Protein AF-A0A7S2TGI2-F1 (afdb_monomer)

Structure (mmCIF, N/CA/C/O backbone):
data_AF-A0A7S2TGI2-F1
#
_entry.id   AF-A0A7S2TGI2-F1
#
loop_
_atom_site.group_PDB
_atom_site.id
_atom_site.type_symbol
_atom_site.label_atom_id
_atom_site.label_alt_id
_atom_site.label_comp_id
_atom_site.label_asym_id
_atom_site.label_entity_id
_atom_site.label_seq_id
_atom_site.pdbx_PDB_ins_code
_atom_site.Cartn_x
_atom_site.Cartn_y
_atom_site.Cartn_z
_atom_site.occupancy
_atom_site.B_iso_or_equiv
_atom_site.auth_seq_id
_atom_site.auth_comp_id
_atom_site.auth_asym_id
_atom_site.auth_atom_id
_atom_site.pdbx_PDB_model_num
ATOM 1 N N . ALA A 1 1 ? -17.824 -23.998 58.712 1.00 47.78 1 ALA A N 1
ATOM 2 C CA . ALA A 1 1 ? -16.743 -23.719 59.682 1.00 47.78 1 ALA A CA 1
ATOM 3 C C . ALA A 1 1 ? -15.454 -23.404 58.920 1.00 47.78 1 ALA A C 1
ATOM 5 O O . ALA A 1 1 ? -15.135 -24.176 58.028 1.00 47.78 1 ALA A O 1
ATOM 6 N N . LYS A 1 2 ? -14.764 -22.302 59.291 1.00 57.22 2 LYS A N 1
ATOM 7 C CA . LYS A 1 2 ? -13.520 -21.700 58.723 1.00 57.22 2 LYS A CA 1
ATOM 8 C C . LYS A 1 2 ? -13.705 -21.079 57.322 1.00 57.22 2 LYS A C 1
ATOM 10 O O . LYS A 1 2 ? -13.863 -21.821 56.372 1.00 57.22 2 LYS A O 1
ATOM 15 N N . ARG A 1 3 ? -13.782 -19.760 57.068 1.00 53.25 3 ARG A N 1
ATOM 16 C CA . ARG A 1 3 ? -13.315 -18.494 57.698 1.00 53.25 3 ARG A CA 1
ATOM 17 C C . ARG A 1 3 ? -11.785 -18.366 57.817 1.00 53.25 3 ARG A C 1
ATOM 19 O O . ARG A 1 3 ? -11.214 -19.005 58.697 1.00 53.25 3 ARG A O 1
ATOM 26 N N . ARG A 1 4 ? -11.184 -17.542 56.938 1.00 63.28 4 ARG A N 1
ATOM 27 C CA . ARG A 1 4 ? -9.956 -16.703 57.066 1.00 63.28 4 ARG A CA 1
ATOM 28 C C . ARG A 1 4 ? -9.663 -16.079 55.681 1.00 63.28 4 ARG A C 1
ATOM 30 O O . ARG A 1 4 ? -9.476 -16.837 54.742 1.00 63.28 4 ARG A O 1
ATOM 37 N N . GLU A 1 5 ? -9.917 -14.794 55.413 1.00 64.62 5 GLU A N 1
ATOM 38 C CA . GLU A 1 5 ? -9.250 -13.541 55.859 1.00 64.62 5 GLU A CA 1
ATOM 39 C C . GLU A 1 5 ? -7.893 -13.248 55.191 1.00 64.62 5 GLU A C 1
ATOM 41 O O . GLU A 1 5 ? -6.956 -14.025 55.378 1.00 64.62 5 GLU A O 1
ATOM 46 N N . ARG A 1 6 ? -7.829 -12.086 54.497 1.00 60.81 6 ARG A N 1
ATOM 47 C CA . ARG A 1 6 ? -6.731 -11.089 54.303 1.00 60.81 6 ARG A CA 1
ATOM 48 C C . ARG A 1 6 ? -6.892 -10.433 52.916 1.00 60.81 6 ARG A C 1
ATOM 50 O O . ARG A 1 6 ? -6.765 -11.135 51.924 1.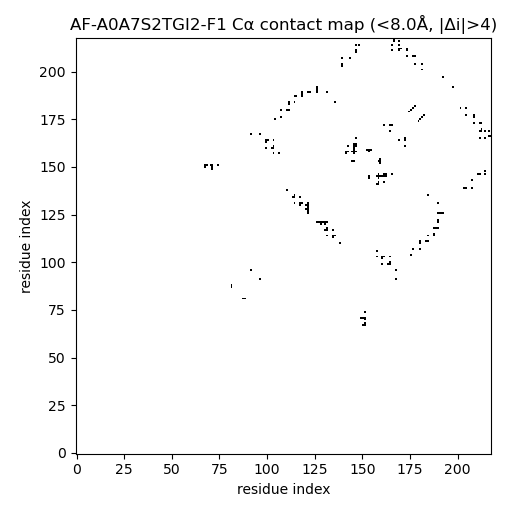00 60.81 6 ARG A O 1
ATOM 57 N N . GLU A 1 7 ? -7.405 -9.212 52.731 1.00 57.12 7 GLU A N 1
ATOM 58 C CA . GLU A 1 7 ? -7.028 -7.846 53.181 1.00 57.12 7 GLU A CA 1
ATOM 59 C C . GLU A 1 7 ? -5.658 -7.308 52.715 1.00 57.12 7 GLU A C 1
ATOM 61 O O . GLU A 1 7 ? -4.632 -7.918 53.007 1.00 57.12 7 GLU A O 1
ATOM 66 N N . LYS A 1 8 ? -5.728 -6.075 52.159 1.00 57.50 8 LYS A N 1
ATOM 67 C CA . LYS A 1 8 ? -4.703 -5.021 51.935 1.00 57.50 8 LYS A CA 1
ATOM 68 C C . LYS A 1 8 ? -3.761 -5.219 50.732 1.00 57.50 8 LYS A C 1
ATOM 70 O O . LYS A 1 8 ? -3.267 -6.309 50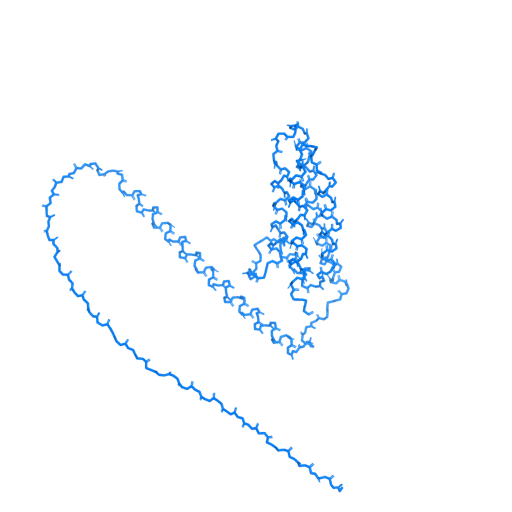.510 1.00 57.50 8 LYS A O 1
ATOM 75 N N . GLU A 1 9 ? -3.507 -4.218 49.880 1.00 57.62 9 GLU A N 1
ATOM 76 C CA . GLU A 1 9 ? -3.132 -2.833 50.214 1.00 57.62 9 GLU A CA 1
ATOM 77 C C . GLU A 1 9 ? -3.344 -1.860 49.024 1.00 57.62 9 GLU A C 1
ATOM 79 O O . GLU A 1 9 ? -2.965 -2.153 47.889 1.00 57.62 9 GLU A O 1
ATOM 84 N N . GLU A 1 10 ? -3.936 -0.696 49.306 1.00 52.03 10 GLU A N 1
ATOM 85 C CA . GLU A 1 10 ? -4.012 0.491 48.442 1.00 52.03 10 GLU A CA 1
ATOM 86 C C . GLU A 1 10 ? -2.672 1.249 48.446 1.00 52.03 10 GLU A C 1
ATOM 88 O O . GLU A 1 10 ? -2.026 1.360 49.489 1.00 52.03 10 GLU A O 1
ATOM 93 N N . LYS A 1 11 ? -2.282 1.852 47.315 1.00 56.91 11 LYS A N 1
ATOM 94 C CA . LYS A 1 11 ? -1.300 2.949 47.296 1.00 56.91 11 LYS A CA 1
ATOM 95 C C . LYS A 1 11 ? -1.694 4.026 46.290 1.00 56.91 11 LYS A C 1
ATOM 97 O O . LYS A 1 11 ? -1.480 3.899 45.087 1.00 56.91 11 LYS A O 1
ATOM 102 N N . GLU A 1 12 ? -2.256 5.096 46.840 1.00 49.84 12 GLU A N 1
ATOM 103 C CA . GLU A 1 12 ? -2.399 6.410 46.226 1.00 49.84 12 GLU A CA 1
ATOM 104 C C . GLU A 1 12 ? -1.019 7.041 45.978 1.00 49.84 12 GLU A C 1
ATOM 106 O O . GLU A 1 12 ? -0.137 7.016 46.838 1.00 49.84 12 GLU A O 1
ATOM 111 N N . GLY A 1 13 ? -0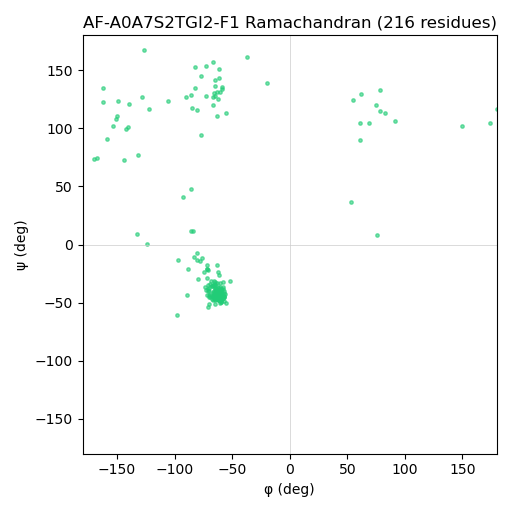.842 7.635 44.799 1.00 51.12 13 GLY A N 1
ATOM 112 C CA . GLY A 1 13 ? 0.361 8.363 44.399 1.00 51.12 13 GLY A CA 1
ATOM 113 C C . GLY A 1 13 ? -0.003 9.716 43.802 1.00 51.12 13 GLY A C 1
ATOM 114 O O . GLY A 1 13 ? 0.001 9.889 42.588 1.00 51.12 13 GLY A O 1
ATOM 115 N N . SER A 1 14 ? -0.337 10.665 44.676 1.00 45.28 14 SER A N 1
ATOM 116 C CA . SER A 1 14 ? -0.481 12.091 44.374 1.00 45.28 14 SER A CA 1
ATOM 117 C C . SER A 1 14 ? 0.901 12.715 44.146 1.00 45.28 14 SER A C 1
ATOM 119 O O . SER A 1 14 ? 1.796 12.577 44.980 1.00 45.28 14 SER A O 1
ATOM 121 N N . SER A 1 15 ? 1.108 13.410 43.027 1.00 54.03 15 SER A N 1
ATOM 122 C CA . SER A 1 15 ? 2.277 14.278 42.837 1.00 54.03 15 SER A CA 1
ATOM 123 C C . SER A 1 15 ? 1.898 15.542 42.075 1.00 54.03 15 SER A C 1
ATOM 125 O O . SER A 1 15 ? 1.750 15.588 40.858 1.00 54.03 15 SER A O 1
ATOM 127 N N . LYS A 1 16 ? 1.730 16.565 42.906 1.00 51.16 16 LYS A N 1
ATOM 128 C CA . LYS A 1 16 ? 1.573 17.996 42.679 1.00 51.16 16 LYS A CA 1
ATOM 129 C C . LYS A 1 16 ? 2.860 18.562 42.058 1.00 51.16 16 LYS A C 1
ATOM 131 O O . LYS A 1 16 ? 3.931 18.381 42.632 1.00 51.16 16 LYS A O 1
ATOM 136 N N . LYS A 1 17 ? 2.767 19.284 40.937 1.00 55.31 17 LYS A N 1
ATOM 137 C CA . LYS A 1 17 ? 3.822 20.202 40.476 1.00 55.31 17 LYS A CA 1
ATOM 138 C C . LYS A 1 17 ? 3.213 21.569 40.183 1.00 55.31 17 LYS A C 1
ATOM 140 O O . LYS A 1 17 ? 2.202 21.670 39.494 1.00 55.31 17 LYS A O 1
ATOM 145 N N . LYS A 1 18 ? 3.824 22.569 40.802 1.00 49.69 18 LYS A N 1
ATOM 146 C CA . LYS A 1 18 ? 3.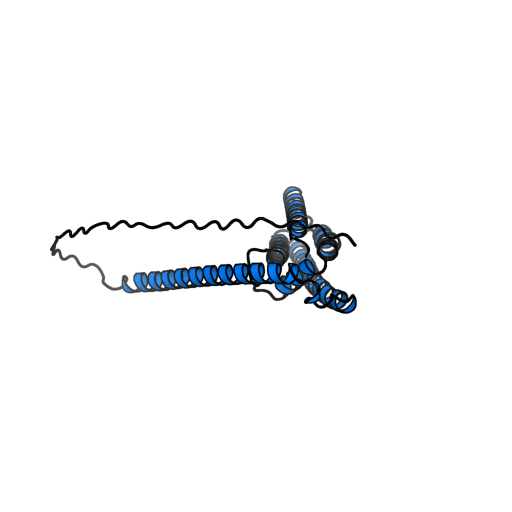499 23.992 40.846 1.00 49.69 18 LYS A CA 1
ATOM 147 C C . LYS A 1 18 ? 4.763 24.755 40.408 1.00 49.69 18 LYS A C 1
ATOM 149 O O . LYS A 1 18 ? 5.836 24.151 40.408 1.00 49.69 18 LYS A O 1
ATOM 154 N N . ASP A 1 19 ? 4.576 26.043 40.137 1.00 45.69 19 ASP A N 1
ATOM 155 C CA . ASP A 1 19 ? 5.564 27.128 39.972 1.00 45.69 19 ASP A CA 1
ATOM 156 C C . ASP A 1 19 ? 6.033 27.338 38.517 1.00 45.69 19 ASP A C 1
ATOM 158 O O . ASP A 1 19 ? 6.528 26.419 37.867 1.00 45.69 19 ASP A O 1
ATOM 162 N N . GLU A 1 20 ? 5.586 28.411 37.846 1.00 49.78 20 GLU A N 1
ATOM 163 C CA . GLU A 1 20 ? 5.935 29.850 37.991 1.00 49.78 20 GLU A CA 1
ATOM 164 C C . GLU A 1 20 ? 7.281 30.178 37.332 1.00 49.78 20 GLU A C 1
ATOM 166 O O . GLU A 1 20 ? 8.315 29.734 37.811 1.00 49.78 20 GLU A O 1
ATOM 171 N N . GLU A 1 21 ? 7.264 31.001 36.273 1.00 51.06 21 GLU A N 1
ATOM 172 C CA . GLU A 1 21 ? 8.242 32.091 36.131 1.00 51.06 21 GLU A CA 1
ATOM 173 C C . GLU A 1 21 ? 7.787 33.150 35.108 1.00 51.06 21 GLU A C 1
ATOM 175 O O . GLU A 1 21 ? 7.502 32.862 33.943 1.00 51.06 21 GLU A O 1
ATOM 180 N N . GLU A 1 22 ? 7.703 34.387 35.603 1.00 49.28 22 GLU A N 1
ATOM 181 C CA . GLU A 1 22 ? 7.589 35.652 34.876 1.00 49.28 22 GLU A CA 1
ATOM 182 C C . GLU A 1 22 ? 8.866 35.968 34.079 1.00 49.28 22 GLU A C 1
ATOM 184 O O . GLU A 1 22 ? 9.965 35.568 34.459 1.00 49.28 22 GLU A O 1
ATOM 189 N N . GLY A 1 23 ? 8.764 36.791 33.026 1.00 40.44 23 GLY A N 1
ATOM 190 C CA . GLY A 1 23 ? 9.957 37.217 32.291 1.00 40.44 23 GLY A CA 1
ATOM 191 C C . GLY A 1 23 ? 9.782 38.333 31.262 1.00 40.44 23 GLY A C 1
ATOM 192 O O . GLY A 1 23 ? 9.898 38.077 30.073 1.00 40.44 23 GLY A O 1
ATOM 193 N N . LYS A 1 24 ? 9.601 39.562 31.764 1.00 46.53 24 LYS A N 1
ATOM 194 C CA . LYS A 1 24 ? 10.170 40.852 31.302 1.00 46.53 24 LYS A CA 1
ATOM 195 C C . LYS A 1 24 ? 10.011 41.370 29.859 1.00 46.53 24 LYS A C 1
ATOM 197 O O . LYS A 1 24 ? 10.550 40.838 28.894 1.00 46.53 24 LYS A O 1
ATOM 202 N N . ASP A 1 25 ? 9.467 42.589 29.840 1.00 47.78 25 ASP A N 1
ATOM 203 C CA . ASP A 1 25 ? 9.755 43.743 28.979 1.00 47.78 25 ASP A CA 1
ATOM 204 C C . ASP A 1 25 ? 11.111 43.767 28.261 1.00 47.78 25 ASP A C 1
ATOM 206 O O . ASP A 1 25 ? 12.169 43.597 28.878 1.00 47.78 25 ASP A O 1
ATOM 210 N N . LYS A 1 26 ? 11.073 44.197 26.991 1.00 60.25 26 LYS A N 1
ATOM 211 C CA . LYS A 1 26 ? 12.076 45.110 26.429 1.00 60.25 26 LYS A CA 1
ATOM 212 C C . LYS A 1 26 ? 11.507 45.940 25.279 1.00 60.25 26 LYS A C 1
ATOM 214 O O . LYS A 1 26 ? 11.370 45.497 24.144 1.00 60.25 26 LYS A O 1
ATOM 219 N N . GLU A 1 27 ? 11.213 47.175 25.644 1.00 49.78 27 GLU A N 1
ATOM 220 C CA . GLU A 1 27 ? 11.048 48.353 24.809 1.00 49.78 27 GLU A CA 1
ATOM 221 C C . GLU A 1 27 ? 12.395 48.711 24.145 1.00 49.78 27 GLU A C 1
ATOM 223 O O . GLU A 1 27 ? 13.421 48.803 24.824 1.00 49.78 27 GLU A O 1
ATOM 228 N N . SER A 1 28 ? 12.419 48.928 22.826 1.00 53.41 28 SER A N 1
ATOM 229 C CA . SER A 1 28 ? 13.501 49.685 22.186 1.00 53.41 28 SER A CA 1
ATOM 230 C C . SER A 1 28 ? 13.033 50.415 20.927 1.00 53.41 28 SER A C 1
ATOM 232 O O . SER A 1 28 ? 12.768 49.829 19.880 1.00 53.41 28 SER A O 1
ATOM 234 N N . LYS A 1 29 ? 12.970 51.723 21.143 1.00 50.25 29 LYS A N 1
ATOM 235 C CA . LYS A 1 29 ? 12.959 52.910 20.292 1.00 50.25 29 LYS A CA 1
ATOM 236 C C . LYS A 1 29 ? 13.829 52.910 19.017 1.00 50.25 29 LYS A C 1
ATOM 238 O O . LYS A 1 29 ? 14.874 52.271 18.957 1.00 50.25 29 LYS A O 1
ATOM 243 N N . ASP A 1 30 ? 13.430 53.844 18.148 1.00 46.34 30 ASP A N 1
ATOM 244 C CA . ASP A 1 30 ? 14.191 54.620 17.153 1.00 46.34 30 ASP A CA 1
ATOM 245 C C . ASP A 1 30 ? 14.480 53.978 15.779 1.00 46.34 30 ASP A C 1
ATOM 247 O O . ASP A 1 30 ? 15.340 53.112 15.636 1.00 46.34 30 ASP A O 1
ATOM 251 N N . LYS A 1 3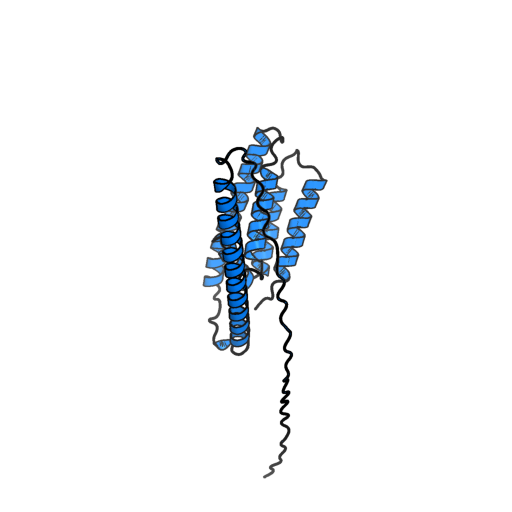1 ? 13.882 54.542 14.715 1.00 52.25 31 LYS A N 1
ATOM 252 C CA . LYS A 1 31 ? 14.528 55.610 13.920 1.00 52.25 31 LYS A CA 1
ATOM 253 C C . LYS A 1 31 ? 13.645 56.083 12.760 1.00 52.25 31 LYS A C 1
ATOM 255 O O . LYS A 1 31 ? 13.391 55.341 11.816 1.00 52.25 31 LYS A O 1
ATOM 260 N N . ASP A 1 32 ? 13.271 57.359 12.840 1.00 48.72 32 ASP A N 1
ATOM 261 C CA . ASP A 1 32 ? 12.962 58.208 11.693 1.00 48.72 32 ASP A CA 1
ATOM 262 C C . ASP A 1 32 ? 14.183 58.291 10.768 1.00 48.72 32 ASP A C 1
ATOM 264 O O . ASP A 1 32 ? 15.314 58.501 11.214 1.00 48.72 32 ASP A O 1
ATOM 268 N N . GLY A 1 33 ? 13.934 58.121 9.474 1.00 53.31 33 GLY A N 1
ATOM 269 C CA . GLY A 1 33 ? 14.940 58.138 8.421 1.00 53.31 33 GLY A CA 1
ATOM 270 C C . GLY A 1 33 ? 14.269 58.220 7.059 1.00 53.31 33 GLY A C 1
ATOM 271 O O . GLY A 1 33 ? 14.175 57.225 6.347 1.00 53.31 33 GLY A O 1
ATOM 272 N N . ASP A 1 34 ? 13.765 59.416 6.762 1.00 54.59 34 ASP A N 1
ATOM 273 C CA . ASP A 1 34 ? 13.385 59.907 5.439 1.00 54.59 34 ASP A CA 1
ATOM 274 C C . ASP A 1 34 ? 14.587 59.791 4.490 1.00 54.59 34 ASP A C 1
ATOM 276 O O . ASP A 1 34 ? 15.584 60.485 4.679 1.00 54.59 34 ASP A O 1
ATOM 280 N N . ASP A 1 35 ? 14.509 58.918 3.482 1.00 54.06 35 ASP A N 1
ATOM 281 C CA . ASP A 1 35 ? 15.198 59.196 2.226 1.00 54.06 35 ASP A CA 1
ATOM 282 C C . ASP A 1 35 ? 14.463 58.602 1.021 1.00 54.06 35 ASP A C 1
ATOM 284 O O . ASP A 1 35 ? 14.162 57.407 0.917 1.00 54.06 35 ASP A O 1
ATOM 288 N N . LYS A 1 36 ? 14.150 59.511 0.105 1.00 57.34 36 LYS A N 1
ATOM 289 C CA . LYS A 1 36 ? 13.414 59.299 -1.130 1.00 57.34 36 LYS A CA 1
ATOM 290 C C . LYS A 1 36 ? 14.370 58.732 -2.163 1.00 57.34 36 LYS A C 1
ATOM 292 O O . LYS A 1 36 ? 15.229 59.447 -2.661 1.00 57.34 3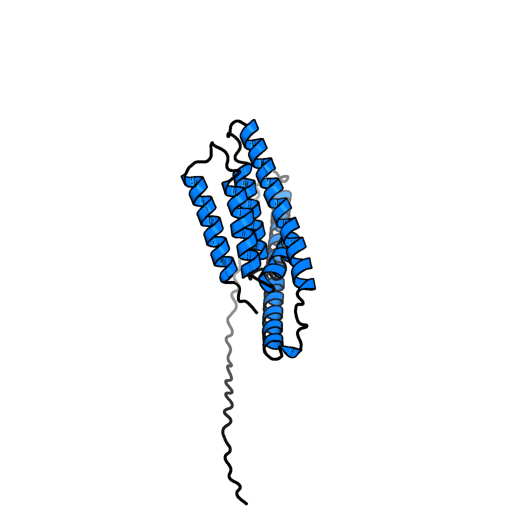6 LYS A O 1
ATOM 297 N N . ASN A 1 37 ? 14.131 57.504 -2.611 1.00 51.34 37 ASN A N 1
ATOM 298 C CA . ASN A 1 37 ? 14.417 57.168 -4.001 1.00 51.34 37 ASN A CA 1
ATOM 299 C C . ASN A 1 37 ? 13.473 56.081 -4.505 1.00 51.34 37 ASN A C 1
ATOM 301 O O . ASN A 1 37 ? 13.507 54.926 -4.092 1.00 51.34 37 ASN A O 1
ATOM 305 N N . ASN A 1 38 ? 12.600 56.527 -5.400 1.00 56.84 38 ASN A N 1
ATOM 306 C CA . ASN A 1 38 ? 11.588 55.771 -6.106 1.00 56.84 38 ASN A CA 1
ATOM 307 C C . ASN A 1 38 ? 12.217 55.132 -7.355 1.00 56.84 38 ASN A C 1
ATOM 309 O O . ASN A 1 38 ? 12.615 55.865 -8.263 1.00 56.84 38 ASN A O 1
ATOM 313 N N . PRO A 1 39 ? 12.251 53.792 -7.446 1.00 53.56 39 PRO A N 1
ATOM 314 C CA . PRO A 1 39 ? 12.117 53.149 -8.738 1.00 53.56 39 PRO A CA 1
ATOM 315 C C . PRO A 1 39 ? 10.929 52.177 -8.733 1.00 53.56 39 PRO A C 1
ATOM 317 O O . PRO A 1 39 ? 10.932 51.157 -8.052 1.00 53.56 39 PRO A O 1
ATOM 320 N N . SER A 1 40 ? 9.950 52.500 -9.579 1.00 54.06 40 SER A N 1
ATOM 321 C CA . SER A 1 40 ? 9.001 51.581 -10.221 1.00 54.06 40 SER A CA 1
ATOM 322 C C . SER A 1 40 ? 8.089 50.757 -9.292 1.00 54.06 40 SER A C 1
ATOM 324 O O . SER A 1 40 ? 8.362 49.624 -8.898 1.00 54.06 40 SER A O 1
ATOM 326 N N . SER A 1 41 ? 6.939 51.362 -8.996 1.00 53.81 41 SER A N 1
ATOM 327 C CA . SER A 1 41 ? 5.862 50.891 -8.123 1.00 53.81 41 SER A CA 1
ATOM 328 C C . SER A 1 41 ? 4.837 49.981 -8.827 1.00 53.81 41 SER A C 1
ATOM 330 O O . SER A 1 41 ? 3.647 50.192 -8.654 1.00 53.81 41 SER A O 1
ATOM 332 N N . ASP A 1 42 ? 5.260 48.968 -9.592 1.00 54.81 42 ASP A N 1
ATOM 333 C CA . ASP A 1 42 ? 4.302 48.044 -10.250 1.00 54.81 42 ASP A CA 1
ATOM 334 C C . ASP A 1 42 ? 4.638 46.545 -10.089 1.00 54.81 42 ASP A C 1
ATOM 336 O O . ASP A 1 42 ? 4.005 45.688 -10.701 1.00 54.81 42 ASP A O 1
ATOM 340 N N . GLN A 1 43 ? 5.614 46.177 -9.245 1.00 54.28 43 GLN A N 1
ATOM 341 C CA . GLN A 1 43 ? 5.988 44.762 -9.030 1.00 54.28 43 GLN A CA 1
ATOM 342 C C . GLN A 1 43 ? 5.929 44.265 -7.575 1.00 54.28 43 GLN A C 1
ATOM 344 O O . GLN A 1 43 ? 6.204 43.092 -7.328 1.00 54.28 43 GLN A O 1
ATOM 349 N N . LYS A 1 44 ? 5.552 45.104 -6.599 1.00 55.81 44 LYS A N 1
ATOM 350 C CA . LYS A 1 44 ? 5.539 44.712 -5.173 1.00 55.81 44 LYS A CA 1
ATOM 351 C C . LYS A 1 44 ? 4.237 44.075 -4.677 1.00 55.81 44 LYS A C 1
ATOM 353 O O . LYS A 1 44 ? 4.287 43.359 -3.682 1.00 55.81 44 LYS A O 1
ATOM 358 N N . GLU A 1 45 ? 3.104 44.276 -5.348 1.00 59.19 45 GLU A N 1
ATOM 359 C CA . GLU A 1 45 ? 1.817 43.742 -4.866 1.00 59.19 45 GLU A CA 1
ATOM 360 C C . GLU A 1 45 ? 1.720 42.211 -5.008 1.00 59.19 45 GLU A C 1
ATOM 362 O O . GLU A 1 45 ? 1.245 41.535 -4.097 1.00 59.19 45 GLU A O 1
ATOM 367 N N . ASN A 1 46 ? 2.305 41.631 -6.062 1.00 59.62 46 ASN A N 1
ATOM 368 C CA . ASN A 1 46 ? 2.268 40.179 -6.297 1.00 59.62 46 ASN A CA 1
ATOM 369 C C . ASN A 1 46 ? 3.122 39.353 -5.315 1.00 59.62 46 ASN A C 1
ATOM 371 O O . ASN A 1 46 ? 2.892 38.153 -5.158 1.00 59.62 46 ASN A O 1
ATOM 375 N N . ALA A 1 47 ? 4.120 39.958 -4.662 1.00 65.19 47 ALA A N 1
ATOM 376 C CA . ALA A 1 47 ? 4.976 39.238 -3.716 1.00 65.19 47 ALA A CA 1
ATOM 377 C C . ALA A 1 47 ? 4.242 38.930 -2.398 1.00 65.19 47 ALA A C 1
ATOM 379 O O . ALA A 1 47 ? 4.396 37.838 -1.850 1.00 65.19 47 ALA A O 1
ATOM 380 N N . ASN A 1 48 ? 3.392 39.852 -1.934 1.00 73.38 48 ASN A N 1
ATOM 381 C CA . ASN A 1 48 ? 2.657 39.695 -0.678 1.00 73.38 48 ASN A CA 1
ATOM 382 C C . ASN A 1 48 ? 1.533 38.652 -0.785 1.00 73.38 48 ASN A C 1
ATOM 384 O O . ASN A 1 48 ? 1.371 37.840 0.124 1.00 73.38 48 ASN A O 1
ATOM 388 N N . GLU A 1 49 ? 0.807 38.594 -1.908 1.00 76.56 49 GLU A N 1
ATOM 389 C CA . GLU A 1 49 ? -0.285 37.622 -2.093 1.00 76.56 49 GLU A CA 1
ATOM 390 C C . GLU A 1 49 ? 0.228 36.168 -2.100 1.00 76.56 49 GLU A C 1
ATOM 392 O O . GLU A 1 49 ? -0.380 35.261 -1.519 1.00 76.56 49 GLU A O 1
ATOM 397 N N . HIS A 1 50 ? 1.398 35.932 -2.705 1.00 79.94 50 HIS A N 1
ATOM 398 C CA . HIS A 1 50 ? 2.010 34.604 -2.724 1.00 79.94 50 HIS A CA 1
ATOM 399 C C . HIS A 1 50 ? 2.462 34.154 -1.322 1.00 79.94 50 HIS A C 1
ATOM 401 O O . HIS A 1 50 ? 2.329 32.973 -0.970 1.00 79.94 50 HIS A O 1
ATOM 407 N N . ASP A 1 51 ? 2.947 35.084 -0.497 1.00 86.81 51 ASP A N 1
ATOM 408 C CA . ASP A 1 51 ? 3.320 34.804 0.888 1.00 86.81 51 ASP A CA 1
ATOM 409 C C . ASP A 1 51 ? 2.093 34.547 1.773 1.00 86.81 51 ASP A C 1
ATOM 411 O O . ASP A 1 51 ? 2.083 33.581 2.545 1.00 86.81 51 ASP A O 1
ATOM 415 N N . GLU A 1 52 ? 1.001 35.291 1.597 1.00 92.50 52 GLU A N 1
ATOM 416 C CA . GLU A 1 52 ? -0.266 35.017 2.282 1.00 92.50 52 GLU A CA 1
ATOM 417 C C . GLU A 1 52 ? -0.811 33.626 1.929 1.00 92.50 52 GLU A C 1
ATOM 419 O O . GLU A 1 52 ? -1.062 32.808 2.822 1.00 92.50 52 GLU A O 1
ATOM 424 N N . ALA A 1 53 ? -0.895 33.278 0.642 1.00 92.56 53 ALA A N 1
ATOM 425 C CA . ALA A 1 53 ? -1.347 31.956 0.206 1.00 92.56 53 ALA A CA 1
ATOM 426 C C . ALA A 1 53 ? -0.479 30.823 0.787 1.00 92.56 53 ALA A C 1
ATOM 428 O O . ALA A 1 53 ? -0.991 29.770 1.194 1.00 92.56 53 ALA A O 1
ATOM 429 N N . ARG A 1 54 ? 0.840 31.032 0.875 1.00 93.19 54 ARG A N 1
ATOM 430 C CA . ARG A 1 54 ? 1.767 30.078 1.493 1.00 93.19 54 ARG A CA 1
ATOM 431 C C . ARG A 1 54 ? 1.517 29.938 2.993 1.00 93.19 54 ARG A C 1
ATOM 433 O O . ARG A 1 54 ? 1.439 28.807 3.479 1.00 93.19 54 ARG A O 1
ATOM 440 N N . THR A 1 55 ? 1.349 31.040 3.723 1.00 94.81 55 THR A N 1
ATOM 441 C CA . THR A 1 55 ? 1.059 30.985 5.167 1.00 94.81 55 THR A CA 1
ATOM 442 C C . THR A 1 55 ? -0.274 30.288 5.447 1.00 94.81 55 THR A C 1
ATOM 444 O O . THR A 1 55 ? -0.346 29.458 6.357 1.00 94.81 55 THR A O 1
ATOM 447 N N . HIS A 1 56 ? -1.303 30.517 4.625 1.00 94.88 56 HIS A N 1
ATOM 448 C CA . HIS A 1 56 ? -2.582 29.811 4.718 1.00 94.88 56 HIS A CA 1
ATOM 449 C C . HIS A 1 56 ? -2.438 28.300 4.492 1.00 94.88 56 HIS A C 1
ATOM 451 O O . HIS A 1 56 ? -2.997 27.507 5.255 1.00 94.88 56 HIS A O 1
ATOM 457 N N . ARG A 1 57 ? -1.642 27.871 3.502 1.00 95.31 57 ARG A N 1
ATOM 458 C CA . ARG A 1 57 ? -1.362 26.441 3.267 1.00 95.31 57 ARG A CA 1
ATOM 459 C C . ARG A 1 57 ? -0.662 25.790 4.457 1.00 95.31 57 ARG A C 1
ATOM 461 O O . ARG A 1 57 ? -1.044 24.688 4.847 1.00 95.31 57 ARG A O 1
ATOM 468 N N . LEU A 1 58 ? 0.318 26.469 5.055 1.00 96.06 58 LEU A N 1
ATOM 469 C CA . LEU A 1 58 ? 1.044 25.961 6.224 1.00 96.06 58 LEU A CA 1
ATOM 470 C C . LEU A 1 58 ? 0.135 25.843 7.454 1.00 96.06 58 LEU A C 1
ATOM 472 O O . LEU A 1 58 ? 0.148 24.810 8.124 1.00 96.06 58 LEU A O 1
ATOM 476 N N . LYS A 1 59 ? -0.708 26.851 7.714 1.00 97.12 59 LYS A N 1
ATOM 477 C CA . LYS A 1 59 ? -1.711 26.813 8.793 1.00 97.12 59 LYS A CA 1
ATOM 478 C C . LYS A 1 59 ? -2.699 25.658 8.601 1.00 97.12 59 LYS A C 1
ATOM 480 O O . LYS A 1 59 ? -2.946 24.900 9.538 1.00 97.12 59 LYS A O 1
ATOM 485 N N . ASN A 1 60 ? -3.212 25.476 7.383 1.00 96.44 60 ASN A N 1
ATOM 486 C CA . ASN A 1 60 ? -4.127 24.379 7.061 1.00 96.44 60 ASN A CA 1
ATOM 487 C C . ASN A 1 60 ? -3.462 23.008 7.222 1.00 96.44 60 ASN A C 1
ATOM 489 O O . ASN A 1 60 ? -4.064 22.102 7.795 1.00 96.44 60 ASN A O 1
ATOM 493 N N . TRP A 1 61 ? -2.220 22.852 6.757 1.00 95.38 61 TRP A N 1
ATOM 494 C CA . TRP A 1 61 ? -1.467 21.611 6.928 1.00 95.38 61 TRP A CA 1
ATOM 495 C C . TRP A 1 61 ? -1.224 21.288 8.407 1.00 95.38 61 TRP A C 1
ATOM 497 O O . TRP A 1 61 ? -1.470 20.159 8.827 1.00 95.38 61 TRP A O 1
ATOM 507 N N . SER A 1 62 ? -0.833 22.285 9.209 1.00 96.50 62 SER A N 1
ATOM 508 C CA . SER A 1 62 ? -0.658 22.131 10.658 1.00 96.50 62 SER A CA 1
ATOM 509 C C . SER A 1 62 ? -1.952 21.665 11.335 1.00 96.50 62 SER A C 1
ATOM 511 O O . SER A 1 62 ? -1.956 20.671 12.062 1.00 96.50 62 SER A O 1
ATOM 513 N N . ARG A 1 63 ? -3.087 22.293 10.995 1.00 96.50 63 ARG A N 1
ATOM 514 C CA . ARG A 1 63 ? -4.406 21.900 11.510 1.00 96.50 63 ARG A CA 1
ATOM 515 C C . ARG A 1 63 ? -4.796 20.474 11.111 1.00 96.50 63 ARG A C 1
ATOM 517 O O . ARG A 1 63 ? -5.306 19.731 11.942 1.00 96.50 63 ARG A O 1
ATOM 524 N N . LEU A 1 64 ? -4.560 20.073 9.861 1.00 94.31 64 LEU A N 1
ATOM 525 C CA . LEU A 1 64 ? -4.829 18.702 9.407 1.00 94.31 64 LEU A CA 1
ATOM 526 C C . LEU A 1 64 ? -3.940 17.677 10.123 1.00 94.31 64 LEU A C 1
ATOM 528 O O . LEU A 1 64 ? -4.415 16.596 10.465 1.00 94.31 64 LEU A O 1
ATOM 532 N N . SER A 1 65 ? -2.676 18.022 10.376 1.00 94.81 65 SER A N 1
ATOM 533 C CA . SER A 1 65 ? -1.748 17.188 11.143 1.00 94.81 65 SER A CA 1
ATOM 534 C C . SER A 1 65 ? -2.234 16.990 12.582 1.00 94.81 65 SER A C 1
ATOM 536 O O . SER A 1 65 ? -2.309 15.854 13.052 1.00 94.81 65 SER A O 1
ATOM 538 N N . GLN A 1 66 ? -2.664 18.070 13.246 1.00 97.12 66 GLN A N 1
ATOM 539 C CA . GLN A 1 66 ? -3.241 18.010 14.591 1.00 97.12 66 GLN A CA 1
ATOM 540 C C . GLN A 1 66 ? -4.496 17.127 14.633 1.00 97.12 66 GLN A C 1
ATOM 542 O O . GLN A 1 66 ? -4.574 16.208 15.445 1.00 97.12 66 GLN A O 1
ATOM 547 N N . LEU A 1 67 ? -5.445 17.340 13.714 1.00 96.31 67 LEU A N 1
ATOM 548 C CA . LEU A 1 67 ? -6.666 16.530 13.638 1.00 96.31 67 LEU A CA 1
ATOM 549 C C . LEU A 1 67 ? -6.360 15.044 13.406 1.00 96.31 67 LEU A C 1
ATOM 551 O O . LEU A 1 67 ? -7.006 14.177 13.991 1.00 96.31 67 LEU A O 1
ATOM 555 N N . ASN A 1 68 ? -5.358 14.731 12.579 1.00 94.81 68 ASN A N 1
ATOM 556 C CA . ASN A 1 68 ? -4.919 13.353 12.372 1.00 94.81 68 ASN A CA 1
ATOM 557 C C . ASN A 1 68 ? -4.365 12.735 13.668 1.00 94.81 68 ASN A C 1
ATOM 559 O O . ASN A 1 68 ? -4.700 11.596 13.980 1.00 94.81 68 ASN A O 1
ATOM 563 N N . GLN A 1 69 ? -3.563 13.475 14.441 1.00 96.00 69 GLN A N 1
ATOM 564 C CA . GLN A 1 69 ? -3.038 13.001 15.727 1.00 96.00 69 GLN A CA 1
ATOM 565 C C . GLN A 1 69 ? -4.148 12.759 16.755 1.00 96.00 69 GLN A C 1
ATOM 567 O O . GLN A 1 69 ? -4.157 11.713 17.401 1.00 96.00 69 GLN A O 1
ATOM 572 N N . GLU A 1 70 ? -5.103 13.681 16.881 1.00 97.06 70 GLU A N 1
ATOM 573 C CA . GLU A 1 70 ? -6.257 13.524 17.776 1.00 97.06 70 GLU A CA 1
ATOM 574 C C . GLU A 1 70 ? -7.082 12.281 17.411 1.00 97.06 70 GLU A C 1
ATOM 576 O O . GLU A 1 70 ? -7.458 11.492 18.282 1.00 97.06 70 GLU A O 1
ATOM 581 N N . LEU A 1 71 ? -7.298 12.048 16.113 1.00 95.62 71 LEU A N 1
ATOM 582 C CA . LEU A 1 71 ? -8.030 10.882 15.625 1.00 95.62 71 LEU A CA 1
ATOM 583 C C . LEU A 1 71 ? -7.272 9.576 15.912 1.00 95.62 71 LEU A C 1
ATOM 585 O O . LEU A 1 71 ? -7.882 8.604 16.357 1.00 95.62 71 LEU A O 1
ATOM 589 N N . LEU A 1 72 ? -5.947 9.552 15.735 1.00 93.06 72 LEU A N 1
ATOM 590 C CA . LEU A 1 72 ? -5.113 8.400 16.102 1.00 93.06 72 LEU A CA 1
ATOM 591 C C . LEU A 1 72 ? -5.154 8.116 17.610 1.00 93.06 72 LEU A C 1
ATOM 593 O O . LEU A 1 72 ? -5.261 6.959 18.020 1.00 93.06 72 LEU A O 1
ATOM 597 N N . GLN A 1 73 ? -5.112 9.153 18.451 1.00 95.31 73 GLN A N 1
ATOM 598 C CA . GLN A 1 73 ? -5.253 8.996 19.900 1.00 95.31 73 GLN A CA 1
ATOM 599 C C . GLN A 1 73 ? -6.623 8.415 20.265 1.00 95.31 73 GLN A C 1
ATOM 601 O O . GLN A 1 73 ? -6.708 7.524 21.112 1.00 95.31 73 GLN A O 1
ATOM 606 N N . LEU A 1 74 ? -7.692 8.879 19.612 1.00 95.81 74 LEU A N 1
ATOM 607 C CA . LEU A 1 74 ? -9.037 8.350 19.819 1.00 95.81 74 LEU A CA 1
ATOM 608 C C . LEU A 1 74 ? -9.153 6.887 19.362 1.00 95.81 74 LEU A C 1
ATOM 610 O O . LEU A 1 74 ? -9.701 6.068 20.096 1.00 95.81 74 LEU A O 1
ATOM 614 N N . GLN A 1 75 ? -8.586 6.534 18.205 1.00 91.75 75 GLN A N 1
ATOM 615 C CA . GLN A 1 75 ? -8.514 5.148 17.725 1.00 91.75 75 GLN A CA 1
ATOM 616 C C . GLN A 1 75 ? -7.748 4.248 18.699 1.00 91.75 75 GLN A C 1
ATOM 618 O O . GLN A 1 75 ? -8.191 3.135 18.974 1.00 91.75 75 GLN A O 1
ATOM 623 N N . SER A 1 76 ? -6.640 4.734 19.264 1.00 92.12 76 SER A N 1
ATOM 624 C CA . SER A 1 76 ? -5.868 4.008 20.277 1.00 92.12 76 SER A CA 1
ATOM 625 C C . SER A 1 76 ? -6.684 3.768 21.552 1.00 92.12 76 SER A C 1
ATOM 627 O O . SER A 1 76 ? -6.774 2.636 22.026 1.00 92.12 76 SER A O 1
ATOM 629 N N . LYS A 1 77 ? -7.375 4.798 22.063 1.00 94.56 77 LYS A N 1
ATOM 630 C CA . LYS A 1 77 ? -8.299 4.661 23.204 1.00 94.56 77 LYS A CA 1
ATOM 631 C C . LYS A 1 77 ? -9.409 3.655 22.917 1.00 94.56 77 LYS A C 1
ATOM 633 O O . LYS A 1 77 ? -9.673 2.792 23.749 1.00 94.56 77 LYS A O 1
ATOM 638 N N . MET A 1 78 ? -10.012 3.722 21.732 1.00 90.81 78 MET A N 1
ATOM 639 C CA . MET A 1 78 ? -11.042 2.775 21.311 1.00 90.81 78 MET A CA 1
ATOM 640 C C . MET A 1 78 ? -10.493 1.347 21.255 1.00 90.81 78 MET A C 1
ATOM 642 O O . MET A 1 78 ? -11.127 0.447 21.793 1.00 90.81 78 MET A O 1
ATOM 646 N N . LYS A 1 79 ? -9.291 1.142 20.697 1.00 89.94 79 LYS A N 1
ATOM 647 C CA . LYS A 1 79 ? -8.620 -0.166 20.680 1.00 89.94 79 LYS A CA 1
ATOM 648 C C . LYS A 1 79 ? -8.385 -0.696 22.096 1.00 89.94 79 LYS A C 1
ATOM 650 O O . LYS A 1 79 ? -8.660 -1.860 22.349 1.00 89.94 79 LYS A O 1
ATOM 655 N N . MET A 1 80 ? -7.947 0.148 23.033 1.00 92.56 80 MET A N 1
ATOM 656 C CA . MET A 1 80 ? -7.790 -0.254 24.437 1.00 92.56 80 MET A CA 1
ATOM 657 C C . MET A 1 80 ? -9.120 -0.673 25.072 1.00 92.56 80 MET A C 1
ATOM 659 O O . MET A 1 80 ? -9.180 -1.730 25.689 1.00 92.56 80 MET A O 1
ATOM 663 N N . MET A 1 81 ? -10.195 0.104 24.895 1.00 93.19 81 MET A N 1
ATOM 664 C CA . MET A 1 81 ? -11.519 -0.256 25.428 1.00 93.19 81 MET A CA 1
ATOM 665 C C . MET A 1 81 ? -12.043 -1.565 24.833 1.00 93.19 81 MET A C 1
ATOM 667 O O . MET A 1 81 ? -12.582 -2.404 25.548 1.00 93.19 81 MET A O 1
ATOM 671 N N . VAL A 1 82 ? -11.865 -1.736 23.526 1.00 90.75 82 VAL A N 1
ATOM 672 C CA . VAL A 1 82 ? -12.257 -2.935 22.790 1.00 90.75 82 VAL A CA 1
ATOM 673 C C . VAL A 1 82 ? -11.480 -4.158 23.288 1.00 90.75 82 VAL A C 1
ATOM 675 O O . VAL A 1 82 ? -12.080 -5.194 23.560 1.00 90.75 82 VAL A O 1
ATOM 678 N N . ASN A 1 83 ? -10.173 -4.020 23.512 1.00 90.50 83 ASN A N 1
ATOM 679 C CA . ASN A 1 83 ? -9.341 -5.085 24.071 1.00 90.50 83 ASN A CA 1
ATOM 680 C C . ASN A 1 83 ? -9.714 -5.426 25.524 1.00 90.50 83 ASN A C 1
ATOM 682 O O . ASN A 1 83 ? -9.606 -6.582 25.925 1.00 90.50 83 ASN A O 1
ATOM 686 N N . SER A 1 84 ? -10.191 -4.451 26.306 1.00 95.06 84 SER A N 1
ATOM 687 C CA . SER A 1 84 ? -10.716 -4.682 27.660 1.00 95.06 84 SER A CA 1
ATOM 688 C C . SER A 1 84 ? -12.072 -5.395 27.671 1.00 95.06 84 SER A C 1
ATOM 690 O O . SER A 1 84 ? -12.493 -5.905 28.707 1.00 95.06 84 SER A O 1
ATOM 692 N N . SER A 1 85 ? -12.801 -5.417 26.552 1.00 94.38 85 SER A N 1
ATOM 693 C CA . SER A 1 85 ? -14.111 -6.070 26.441 1.00 94.38 85 SER A CA 1
ATOM 694 C C . SER A 1 85 ? -14.306 -6.705 25.057 1.00 94.38 85 SER A C 1
ATOM 696 O O . SER A 1 85 ? -15.117 -6.218 24.266 1.00 94.38 85 SER A O 1
ATOM 698 N N . PRO A 1 86 ? -13.613 -7.825 24.758 1.00 90.00 86 PRO A N 1
ATOM 699 C CA . PRO A 1 86 ? -13.646 -8.448 23.431 1.00 90.00 86 PRO A CA 1
ATOM 700 C C . PRO A 1 86 ? -15.041 -8.923 23.006 1.00 90.00 86 PRO A C 1
ATOM 702 O O . PRO A 1 86 ? -15.345 -8.962 21.819 1.00 90.00 86 PRO A O 1
ATOM 705 N N . GLN A 1 87 ? -15.912 -9.231 23.975 1.00 92.25 87 GLN A N 1
ATOM 706 C CA . GLN A 1 87 ? -17.300 -9.648 23.731 1.00 92.25 87 GLN A CA 1
ATOM 707 C C . GLN A 1 87 ? -18.151 -8.559 23.056 1.00 92.25 87 GLN A C 1
ATOM 709 O O . GLN A 1 87 ? -19.199 -8.865 22.496 1.00 92.25 87 GLN A O 1
ATOM 714 N N . SER A 1 88 ? -17.706 -7.300 23.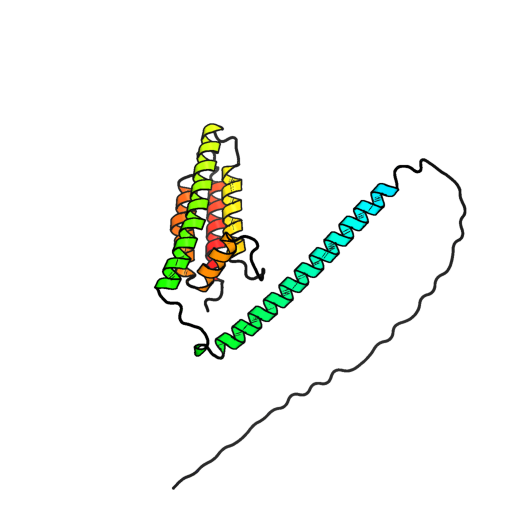098 1.00 88.50 88 SER A N 1
ATOM 715 C CA . SER A 1 88 ? -18.383 -6.178 22.444 1.00 88.50 88 SER A CA 1
ATOM 716 C C . SER A 1 88 ? -18.124 -6.116 20.934 1.00 88.50 88 SER A C 1
ATOM 718 O O . SER A 1 88 ? -18.814 -5.373 20.236 1.00 88.50 88 SER A O 1
ATOM 720 N N . ILE A 1 89 ? -17.130 -6.849 20.415 1.00 88.69 89 ILE A N 1
ATOM 721 C CA . ILE A 1 89 ? -16.843 -6.903 18.979 1.00 88.69 89 ILE A CA 1
ATOM 722 C C . ILE A 1 89 ? -17.646 -8.039 18.358 1.00 88.69 89 ILE A C 1
ATOM 724 O O . ILE A 1 89 ? -17.548 -9.191 18.774 1.00 88.69 89 ILE A O 1
ATOM 728 N N . GLU A 1 90 ? -18.403 -7.725 17.313 1.00 90.44 90 GLU A N 1
ATOM 729 C CA . GLU A 1 90 ? -19.033 -8.751 16.493 1.00 90.44 90 GLU A CA 1
ATOM 730 C C . GLU A 1 90 ? -17.965 -9.616 15.804 1.00 90.44 90 GLU A C 1
ATOM 732 O O . GLU A 1 90 ? -17.046 -9.099 15.163 1.00 90.44 90 GLU A O 1
ATOM 737 N N . GLU A 1 91 ? -18.108 -10.938 15.893 1.00 90.31 91 GLU A N 1
ATOM 738 C CA . GLU A 1 91 ? -17.187 -11.870 15.250 1.00 90.31 91 GLU A CA 1
ATOM 739 C C . GLU A 1 91 ? -17.134 -11.650 13.725 1.00 90.31 91 GLU A C 1
ATOM 741 O O . GLU A 1 91 ? -18.151 -11.495 13.030 1.00 90.31 91 GLU A O 1
ATOM 746 N N . VAL A 1 92 ? -15.918 -11.653 13.170 1.00 93.69 92 VAL A N 1
ATOM 747 C CA . VAL A 1 92 ? -15.717 -11.548 11.724 1.00 93.69 92 VAL A CA 1
ATOM 748 C C . VAL A 1 92 ? -16.011 -12.898 11.080 1.00 93.69 92 VAL A C 1
ATOM 750 O O . VAL A 1 92 ? -15.146 -13.761 10.954 1.00 93.69 92 VAL A O 1
ATOM 753 N N . THR A 1 93 ? -17.250 -13.070 10.624 1.00 95.69 93 THR A N 1
ATOM 754 C CA . THR A 1 93 ? -17.664 -14.301 9.943 1.00 95.69 93 THR A CA 1
ATOM 755 C C . THR A 1 93 ? -16.862 -14.546 8.659 1.00 95.69 93 THR A C 1
ATOM 757 O O . THR A 1 93 ? -16.467 -13.615 7.943 1.00 95.69 93 THR A O 1
ATOM 760 N N . CYS A 1 94 ? -16.701 -15.821 8.288 1.00 96.31 94 CYS A N 1
ATOM 761 C CA . CYS A 1 94 ? -16.055 -16.224 7.033 1.00 96.31 94 CYS A CA 1
ATOM 762 C C . CYS A 1 94 ? -16.658 -15.530 5.797 1.00 96.31 94 CYS A C 1
ATOM 764 O O . CYS A 1 94 ? -15.951 -15.252 4.827 1.00 96.31 94 CYS A O 1
ATOM 766 N N . GLN A 1 95 ? -17.959 -15.218 5.824 1.00 97.06 95 GLN A N 1
ATOM 767 C CA . GLN A 1 95 ? -18.637 -14.518 4.735 1.00 97.06 95 GLN A CA 1
ATOM 768 C C . GLN A 1 95 ? -18.188 -13.055 4.616 1.00 97.06 95 GLN A C 1
ATOM 770 O O . GLN A 1 95 ? -17.926 -12.595 3.503 1.00 97.06 95 GLN A O 1
ATOM 775 N N . LYS A 1 96 ? -18.060 -12.330 5.738 1.00 96.19 96 LYS A N 1
ATOM 776 C CA . LYS A 1 96 ? -17.551 -10.946 5.751 1.00 96.19 96 LYS A CA 1
ATOM 777 C C . LYS A 1 96 ? -16.107 -10.898 5.261 1.00 96.19 96 LYS A C 1
ATOM 779 O O . LYS A 1 96 ? -15.790 -10.100 4.380 1.00 96.19 96 LYS A O 1
ATOM 784 N N . LYS A 1 97 ? -15.274 -11.823 5.747 1.00 97.31 97 LYS A N 1
ATOM 785 C CA . LYS A 1 97 ? -13.888 -11.986 5.295 1.00 97.31 97 LYS A CA 1
ATOM 786 C C . LYS A 1 97 ? -13.812 -12.234 3.787 1.00 97.31 97 LYS A C 1
ATOM 788 O O . LYS A 1 97 ? -13.106 -11.518 3.088 1.00 97.31 97 LYS A O 1
ATOM 793 N N . ARG A 1 98 ? -14.605 -13.168 3.249 1.00 98.12 98 ARG A N 1
ATOM 794 C CA . ARG A 1 98 ? -14.648 -13.444 1.800 1.00 98.12 98 ARG A CA 1
ATOM 795 C C . ARG A 1 98 ? -15.005 -12.204 0.976 1.00 98.12 98 ARG A C 1
ATOM 797 O O . ARG A 1 98 ? -14.355 -11.949 -0.034 1.00 98.12 98 ARG A O 1
ATOM 804 N N . ARG A 1 99 ? -16.017 -11.434 1.393 1.00 97.94 99 ARG A N 1
ATOM 805 C CA . ARG A 1 99 ? -16.430 -10.204 0.692 1.00 97.94 99 ARG A CA 1
ATOM 806 C C . ARG A 1 99 ? -15.315 -9.161 0.686 1.00 97.94 99 ARG A C 1
ATOM 808 O O . ARG A 1 99 ? -14.987 -8.641 -0.372 1.00 97.94 99 ARG A O 1
ATOM 815 N N . LEU A 1 100 ? -14.692 -8.915 1.839 1.00 97.88 100 LEU A N 1
ATOM 816 C CA . LEU A 1 100 ? -13.571 -7.981 1.954 1.00 97.88 100 LEU A CA 1
ATOM 817 C C . LEU A 1 100 ? -12.398 -8.386 1.053 1.00 97.88 100 LEU A C 1
ATOM 819 O O . LEU A 1 100 ? -11.883 -7.563 0.304 1.00 97.88 100 LEU A O 1
ATOM 823 N N . PHE A 1 101 ? -12.012 -9.661 1.066 1.00 98.19 101 PHE A N 1
ATOM 824 C CA . PHE A 1 101 ? -10.915 -10.142 0.229 1.00 98.19 101 PHE A CA 1
ATOM 825 C C . PHE A 1 101 ? -11.267 -10.214 -1.263 1.00 98.19 101 PHE A C 1
ATOM 827 O O . PHE A 1 101 ? -10.367 -10.127 -2.092 1.00 98.19 101 PHE A O 1
ATOM 834 N N . SER A 1 102 ? -12.551 -10.270 -1.629 1.00 98.31 102 SER A N 1
ATOM 835 C CA . SER A 1 102 ? -12.973 -10.087 -3.027 1.00 98.31 102 SER A CA 1
ATOM 836 C C . SER A 1 102 ? -12.640 -8.671 -3.515 1.00 98.31 102 SER A C 1
ATOM 838 O O . SER A 1 102 ? -12.046 -8.520 -4.577 1.00 98.31 102 SER A O 1
ATOM 840 N N . LEU A 1 103 ? -12.887 -7.648 -2.686 1.00 98.44 103 LEU A N 1
ATOM 841 C CA . LEU A 1 103 ? -12.493 -6.265 -2.989 1.00 98.44 103 LEU A CA 1
ATOM 842 C C . LEU A 1 103 ? -10.968 -6.102 -3.057 1.00 98.44 103 LEU A C 1
ATOM 844 O O . LEU A 1 103 ? -10.460 -5.376 -3.907 1.00 98.44 103 LEU A O 1
ATOM 848 N N . VAL A 1 104 ? -10.216 -6.792 -2.193 1.00 98.25 104 VAL A N 1
ATOM 849 C CA . VAL A 1 104 ? -8.744 -6.817 -2.282 1.00 98.25 104 VAL A CA 1
ATOM 850 C C . VAL A 1 104 ? -8.299 -7.390 -3.625 1.00 98.25 104 VAL A C 1
ATOM 852 O O . VAL A 1 104 ? -7.423 -6.812 -4.264 1.00 98.25 104 VAL A O 1
ATOM 855 N N . HIS A 1 105 ? -8.905 -8.488 -4.085 1.00 98.25 105 HIS A N 1
ATOM 856 C CA . HIS A 1 105 ? -8.591 -9.055 -5.395 1.00 98.25 105 HIS A CA 1
ATOM 857 C C . HIS A 1 105 ? -8.918 -8.101 -6.545 1.00 98.25 105 HIS A C 1
ATOM 859 O O . HIS A 1 105 ? -8.136 -8.037 -7.486 1.00 98.25 105 HIS A O 1
ATOM 865 N N . GLU A 1 106 ? -9.999 -7.324 -6.469 1.00 98.38 106 GLU A N 1
ATOM 866 C CA . GLU A 1 106 ? -10.300 -6.285 -7.465 1.00 98.38 106 GLU A CA 1
ATOM 867 C C . GLU A 1 106 ? -9.234 -5.178 -7.469 1.00 98.38 106 GLU A C 1
ATOM 869 O O . GLU A 1 106 ? -8.713 -4.819 -8.524 1.00 98.38 106 GLU A O 1
ATOM 874 N N . VAL A 1 107 ? -8.837 -4.684 -6.290 1.00 98.19 107 VAL A N 1
ATOM 875 C CA . VAL A 1 107 ? -7.781 -3.663 -6.152 1.00 98.19 107 VAL A CA 1
ATOM 876 C C . VAL A 1 107 ? -6.447 -4.166 -6.711 1.00 98.19 107 VAL A C 1
ATOM 878 O O . VAL A 1 107 ? -5.790 -3.467 -7.485 1.00 98.19 107 VAL A O 1
ATOM 881 N N . ILE A 1 108 ? -6.046 -5.387 -6.348 1.00 98.06 108 ILE A N 1
ATOM 882 C CA . ILE A 1 108 ? -4.799 -6.001 -6.820 1.00 98.06 108 ILE A CA 1
ATOM 883 C C . ILE A 1 108 ? -4.892 -6.350 -8.311 1.00 98.06 108 ILE A C 1
ATOM 885 O O . ILE A 1 108 ? -3.926 -6.144 -9.042 1.00 98.06 108 ILE A O 1
ATOM 889 N N . GLY A 1 109 ? -6.053 -6.796 -8.790 1.00 98.12 109 GLY A N 1
ATOM 890 C CA . GLY A 1 109 ? -6.336 -7.037 -10.204 1.00 98.12 109 GLY A CA 1
ATOM 891 C C . GLY A 1 109 ? -6.155 -5.781 -11.052 1.00 98.12 109 GLY A C 1
ATOM 892 O O . GLY A 1 109 ? -5.448 -5.818 -12.058 1.00 98.12 109 GLY A O 1
ATOM 893 N N . ASN A 1 110 ? -6.695 -4.647 -10.601 1.00 98.19 110 ASN A N 1
ATOM 894 C CA . ASN A 1 110 ? -6.510 -3.352 -11.258 1.00 98.19 110 ASN A CA 1
ATOM 895 C C . ASN A 1 110 ? -5.032 -2.929 -11.272 1.00 98.19 110 ASN A C 1
ATOM 897 O O . ASN A 1 110 ? -4.522 -2.478 -12.298 1.00 98.19 110 ASN A O 1
ATOM 901 N N . ALA A 1 111 ? -4.313 -3.124 -10.161 1.00 97.88 111 ALA A N 1
ATOM 902 C CA . ALA A 1 111 ? -2.879 -2.851 -10.089 1.00 97.88 111 ALA A CA 1
ATOM 903 C C . ALA A 1 111 ? -2.075 -3.718 -11.079 1.00 97.88 111 ALA A C 1
ATOM 905 O O . ALA A 1 111 ? -1.238 -3.196 -11.814 1.00 97.88 111 ALA A O 1
ATOM 906 N N . MET A 1 112 ? -2.366 -5.019 -11.159 1.00 98.25 112 MET A N 1
ATOM 907 C CA . MET A 1 112 ? -1.748 -5.930 -12.130 1.00 98.25 112 MET A CA 1
ATOM 908 C C . MET A 1 112 ? -2.070 -5.535 -13.577 1.00 98.25 112 MET A C 1
ATOM 910 O O . MET A 1 112 ? -1.180 -5.570 -14.427 1.00 98.25 112 MET A O 1
ATOM 914 N N . GLY A 1 113 ? -3.302 -5.099 -13.857 1.00 98.25 113 GLY A N 1
ATOM 915 C CA . GLY A 1 113 ? -3.697 -4.556 -15.159 1.00 98.25 113 GLY A CA 1
ATOM 916 C C . GLY A 1 113 ? -2.859 -3.340 -15.563 1.00 98.25 113 GLY A C 1
ATOM 917 O O . GLY A 1 113 ? -2.333 -3.296 -16.676 1.00 98.25 113 GLY A O 1
ATOM 918 N N . ASN A 1 114 ? -2.637 -2.408 -14.632 1.00 98.19 114 ASN A N 1
ATOM 919 C CA . ASN A 1 114 ? -1.789 -1.235 -14.859 1.00 98.19 114 ASN A CA 1
ATOM 920 C C . ASN A 1 114 ? -0.328 -1.619 -15.140 1.00 98.19 114 ASN A C 1
ATOM 922 O O . ASN A 1 114 ? 0.302 -1.033 -16.020 1.00 98.19 114 ASN A O 1
ATOM 926 N N . VAL A 1 115 ? 0.211 -2.621 -14.434 1.00 98.00 115 VAL A N 1
ATOM 927 C CA . VAL A 1 115 ? 1.564 -3.152 -14.687 1.00 98.00 115 VAL A CA 1
ATOM 928 C C . VAL A 1 115 ? 1.659 -3.753 -16.087 1.00 98.00 115 VAL A C 1
ATOM 930 O O . VAL A 1 115 ? 2.600 -3.444 -16.819 1.00 98.00 115 VAL A O 1
ATOM 933 N N . SER A 1 116 ? 0.681 -4.574 -16.480 1.00 98.19 116 SER A N 1
ATOM 934 C CA . SER A 1 116 ? 0.627 -5.187 -17.811 1.00 98.19 116 SER A CA 1
ATOM 935 C C . SER A 1 116 ? 0.573 -4.132 -18.916 1.00 98.19 116 SER A C 1
ATOM 937 O O . SER A 1 116 ? 1.311 -4.235 -19.896 1.00 98.19 116 SER A O 1
ATOM 939 N N . GLN A 1 117 ? -0.244 -3.089 -18.743 1.00 97.75 117 GLN A N 1
ATOM 940 C CA . GLN A 1 117 ? -0.338 -1.990 -19.702 1.00 97.75 117 GLN A CA 1
ATOM 941 C C . GLN A 1 117 ? 0.979 -1.209 -19.795 1.00 97.75 117 GLN A C 1
ATOM 943 O O . GLN A 1 117 ? 1.508 -1.014 -20.887 1.00 97.75 117 GLN A O 1
ATOM 948 N N . ALA A 1 118 ? 1.573 -0.843 -18.657 1.00 97.00 118 ALA A N 1
ATOM 949 C CA . ALA A 1 118 ? 2.844 -0.123 -18.632 1.00 97.00 118 ALA A CA 1
ATOM 950 C C . ALA A 1 118 ? 3.999 -0.947 -19.229 1.00 97.00 118 ALA A C 1
ATOM 952 O O . ALA A 1 118 ? 4.907 -0.397 -19.856 1.00 97.00 118 ALA A O 1
ATOM 953 N N . TRP A 1 119 ? 3.963 -2.272 -19.065 1.00 97.00 119 TRP A N 1
ATOM 954 C CA . TRP A 1 119 ? 4.894 -3.190 -19.716 1.00 97.00 119 TRP A CA 1
ATOM 955 C C . TRP A 1 119 ? 4.718 -3.206 -21.241 1.00 97.00 119 TRP A C 1
ATOM 957 O O . TRP A 1 119 ? 5.717 -3.142 -21.966 1.00 97.00 119 TRP A O 1
ATOM 967 N N . LEU A 1 120 ? 3.477 -3.241 -21.744 1.00 96.62 120 LEU A N 1
ATOM 968 C CA . LEU A 1 120 ? 3.191 -3.133 -23.180 1.00 96.62 120 LEU A CA 1
ATOM 969 C C . LEU A 1 120 ? 3.715 -1.807 -23.747 1.00 96.62 120 LEU A C 1
ATOM 971 O O . LEU A 1 120 ? 4.426 -1.812 -24.753 1.00 96.62 120 LEU A O 1
ATOM 975 N N . ASP A 1 121 ? 3.463 -0.692 -23.067 1.00 95.12 121 ASP A N 1
ATOM 976 C CA . ASP A 1 121 ? 3.924 0.634 -23.492 1.00 95.12 121 ASP A CA 1
ATOM 977 C C . ASP A 1 121 ? 5.463 0.724 -23.506 1.00 95.12 121 ASP A C 1
ATOM 979 O O . ASP A 1 121 ? 6.079 1.237 -24.451 1.00 95.12 121 ASP A O 1
ATOM 983 N N . ALA A 1 122 ? 6.124 0.156 -22.492 1.00 94.44 122 ALA A N 1
ATOM 984 C CA . ALA A 1 122 ? 7.582 0.055 -22.445 1.00 94.44 122 ALA A CA 1
ATOM 985 C C . ALA A 1 122 ? 8.134 -0.796 -23.602 1.00 94.44 122 ALA A C 1
ATOM 987 O O . ALA A 1 122 ? 9.166 -0.463 -24.192 1.00 94.44 122 ALA A O 1
ATOM 988 N N . ARG A 1 123 ? 7.433 -1.872 -23.982 1.00 94.06 123 ARG A N 1
ATOM 989 C CA . ARG A 1 123 ? 7.805 -2.720 -25.121 1.00 94.06 123 ARG A CA 1
ATOM 990 C C . ARG A 1 123 ? 7.677 -1.973 -26.450 1.00 94.06 123 ARG A C 1
ATOM 992 O O . ARG A 1 123 ? 8.598 -2.042 -27.264 1.00 94.06 123 ARG A O 1
ATOM 999 N N . MET A 1 124 ? 6.590 -1.230 -26.655 1.00 94.38 124 MET A N 1
ATOM 1000 C CA . MET A 1 124 ? 6.356 -0.446 -27.878 1.00 94.38 124 MET A CA 1
ATOM 1001 C C . MET A 1 124 ? 7.376 0.687 -28.046 1.00 94.38 124 MET A C 1
ATOM 1003 O O . MET A 1 124 ? 7.827 0.973 -29.154 1.00 94.38 124 MET A O 1
ATOM 1007 N N . THR A 1 125 ? 7.829 1.276 -26.939 1.00 93.25 125 THR A N 1
ATOM 1008 C CA . THR A 1 125 ? 8.856 2.333 -26.927 1.00 93.25 125 THR A CA 1
ATOM 1009 C C . THR A 1 125 ? 10.297 1.802 -26.961 1.00 93.25 125 THR A C 1
ATOM 1011 O O . THR A 1 125 ? 11.244 2.565 -26.747 1.00 93.25 125 THR A O 1
ATOM 1014 N N . LYS A 1 126 ? 10.495 0.503 -27.240 1.00 88.50 126 LYS A N 1
ATOM 1015 C CA . LYS A 1 126 ? 11.805 -0.180 -27.242 1.00 88.50 126 LYS A CA 1
ATOM 1016 C C . LYS A 1 126 ? 12.590 0.023 -25.933 1.00 88.50 126 LYS A C 1
ATOM 1018 O O . LYS A 1 126 ? 13.807 0.177 -25.958 1.00 88.50 126 LYS A O 1
ATOM 1023 N N . GLY A 1 127 ? 11.895 0.056 -24.795 1.00 80.00 127 GLY A N 1
ATOM 1024 C CA . GLY A 1 127 ? 12.500 0.172 -23.465 1.00 80.00 127 GLY A CA 1
ATOM 1025 C C . GLY A 1 127 ? 13.001 1.569 -23.092 1.00 80.00 127 GLY A C 1
ATOM 1026 O O . GLY A 1 127 ? 13.645 1.715 -22.061 1.00 80.00 127 GLY A O 1
ATOM 1027 N N . LYS A 1 128 ? 12.714 2.605 -23.893 1.00 82.88 128 LYS A N 1
ATOM 1028 C CA . LYS A 1 128 ? 13.112 3.987 -23.568 1.00 82.88 128 LYS A CA 1
ATOM 1029 C C . LYS A 1 128 ? 12.256 4.610 -22.462 1.00 82.88 128 LYS A C 1
ATOM 1031 O O . LYS A 1 128 ? 12.695 5.548 -21.802 1.00 82.88 128 LYS A O 1
ATOM 1036 N N . SER A 1 129 ? 11.033 4.114 -22.275 1.00 88.00 129 SER A N 1
ATOM 1037 C CA . SER A 1 129 ? 10.105 4.639 -21.278 1.00 88.00 129 SER A CA 1
ATOM 1038 C C . SER A 1 129 ? 10.324 4.006 -19.904 1.00 88.00 129 SER A C 1
ATOM 1040 O O . SER A 1 129 ? 10.293 2.785 -19.762 1.00 88.00 129 SER A O 1
ATOM 1042 N N . LYS A 1 130 ? 10.458 4.848 -18.872 1.00 93.81 130 LYS A N 1
ATOM 1043 C CA . LYS A 1 130 ? 10.484 4.435 -17.457 1.00 93.81 130 LYS A CA 1
ATOM 1044 C C . LYS A 1 130 ? 9.083 4.302 -16.842 1.00 93.81 130 LYS A C 1
ATOM 1046 O O . LYS A 1 130 ? 8.961 4.180 -15.627 1.00 93.81 130 LYS A O 1
ATOM 1051 N N . ILE A 1 131 ? 8.024 4.325 -17.657 1.00 95.44 131 ILE A N 1
ATOM 1052 C CA . ILE A 1 131 ? 6.634 4.321 -17.175 1.00 95.44 131 ILE A CA 1
ATOM 1053 C C . ILE A 1 131 ? 6.309 3.108 -16.299 1.00 95.44 131 ILE A C 1
ATOM 1055 O O . ILE A 1 131 ? 5.622 3.245 -15.293 1.00 95.44 131 ILE A O 1
ATOM 1059 N N . TRP A 1 132 ? 6.872 1.943 -16.623 1.00 96.38 132 TRP A N 1
ATOM 1060 C CA . TRP A 1 132 ? 6.687 0.727 -15.836 1.00 96.38 132 TRP A CA 1
ATOM 1061 C C . TRP A 1 132 ? 7.198 0.878 -14.397 1.00 96.38 132 TRP A C 1
ATOM 1063 O O . TRP A 1 132 ? 6.479 0.536 -13.464 1.00 96.38 132 TRP A O 1
ATOM 1073 N N . LEU A 1 133 ? 8.383 1.474 -14.202 1.00 96.38 133 LEU A N 1
ATOM 1074 C CA . LEU A 1 133 ? 8.930 1.735 -12.865 1.00 96.38 133 LEU A CA 1
ATOM 1075 C C . LEU A 1 133 ? 8.035 2.686 -12.067 1.00 96.38 133 LEU A C 1
ATOM 1077 O O . LEU A 1 133 ? 7.758 2.428 -10.901 1.00 96.38 133 LEU A O 1
ATOM 1081 N N . VAL A 1 134 ? 7.536 3.746 -12.710 1.00 97.00 134 VAL A N 1
ATOM 1082 C CA . VAL A 1 134 ? 6.629 4.718 -12.077 1.00 97.00 134 VAL A CA 1
ATOM 1083 C C . VAL A 1 134 ? 5.332 4.046 -11.621 1.00 97.00 134 VAL A C 1
ATOM 1085 O O . VAL A 1 134 ? 4.853 4.314 -10.521 1.00 97.00 134 VAL A O 1
ATOM 1088 N N . VAL A 1 135 ? 4.774 3.150 -12.439 1.00 97.94 135 VAL A N 1
ATOM 1089 C CA . VAL A 1 135 ? 3.564 2.394 -12.090 1.00 97.94 135 VAL A CA 1
ATOM 1090 C C . VAL A 1 135 ? 3.827 1.430 -10.933 1.00 97.94 135 VAL A C 1
ATOM 1092 O O . VAL A 1 135 ? 3.045 1.409 -9.984 1.00 97.94 135 VAL A O 1
ATOM 1095 N N . VAL A 1 136 ? 4.934 0.682 -10.963 1.00 97.75 136 VAL A N 1
ATOM 1096 C CA . VAL A 1 136 ? 5.322 -0.222 -9.867 1.00 97.75 136 VAL A CA 1
ATOM 1097 C C . VAL A 1 136 ? 5.515 0.552 -8.561 1.00 97.75 136 VAL A C 1
ATOM 1099 O O . VAL A 1 136 ? 4.957 0.162 -7.536 1.00 97.75 136 VAL A O 1
ATOM 1102 N N . ASP A 1 137 ? 6.222 1.683 -8.591 1.00 97.56 137 ASP A N 1
ATOM 1103 C CA . ASP A 1 137 ? 6.415 2.536 -7.415 1.00 97.56 137 ASP A CA 1
ATOM 1104 C C . ASP A 1 137 ? 5.089 3.109 -6.893 1.00 97.56 137 ASP A C 1
ATOM 1106 O O . ASP A 1 137 ? 4.858 3.129 -5.683 1.00 97.56 137 ASP A O 1
ATOM 1110 N N . GLY A 1 138 ? 4.181 3.511 -7.787 1.00 97.75 138 GLY A N 1
ATOM 1111 C CA . GLY A 1 138 ? 2.841 3.968 -7.418 1.00 97.75 138 GLY A CA 1
ATOM 1112 C C . GLY A 1 138 ? 2.006 2.886 -6.726 1.00 97.75 138 GLY A C 1
ATOM 1113 O O . GLY A 1 138 ? 1.309 3.173 -5.751 1.00 97.75 138 GLY A O 1
ATOM 1114 N N . ILE A 1 139 ? 2.107 1.635 -7.180 1.00 97.62 139 ILE A N 1
ATOM 1115 C CA . ILE A 1 139 ? 1.421 0.490 -6.568 1.00 97.62 139 ILE A CA 1
ATOM 1116 C C . ILE A 1 139 ? 2.021 0.164 -5.197 1.00 97.62 139 ILE A C 1
ATOM 1118 O O . ILE A 1 139 ? 1.279 -0.021 -4.232 1.00 97.62 139 ILE A O 1
ATOM 1122 N N . LEU A 1 140 ? 3.350 0.133 -5.079 1.00 97.06 140 LEU A N 1
ATOM 1123 C CA . LEU A 1 140 ? 4.024 -0.080 -3.795 1.00 97.06 140 LEU A CA 1
ATOM 1124 C C . LEU A 1 140 ? 3.646 1.008 -2.784 1.00 97.06 140 LEU A C 1
ATOM 1126 O O . LEU A 1 140 ? 3.387 0.718 -1.617 1.00 97.06 140 LEU A O 1
ATOM 1130 N N . GLU A 1 141 ? 3.549 2.256 -3.238 1.00 96.38 141 GLU A N 1
ATOM 1131 C CA . GLU A 1 141 ? 3.104 3.373 -2.412 1.00 96.38 141 GLU A CA 1
ATOM 1132 C C . GLU A 1 141 ? 1.626 3.264 -2.016 1.00 96.38 141 GLU A C 1
ATOM 1134 O O . GLU A 1 141 ? 1.262 3.613 -0.892 1.00 96.38 141 GLU A O 1
ATOM 1139 N N . LEU A 1 142 ? 0.765 2.749 -2.898 1.00 96.50 142 LEU A N 1
ATOM 1140 C CA . LEU A 1 142 ? -0.627 2.459 -2.562 1.00 96.50 142 LEU A CA 1
ATOM 1141 C C . LEU A 1 142 ? -0.717 1.425 -1.433 1.00 96.50 142 LEU A C 1
ATOM 1143 O O . LEU A 1 142 ? -1.439 1.653 -0.458 1.00 96.50 142 LEU A O 1
ATOM 1147 N N . VAL A 1 143 ? 0.027 0.320 -1.540 1.00 96.12 143 VAL A N 1
ATOM 1148 C CA . VAL A 1 143 ? 0.025 -0.725 -0.509 1.00 96.12 143 VAL A CA 1
ATOM 1149 C C . VAL A 1 143 ? 0.587 -0.176 0.804 1.00 96.12 143 VAL A C 1
ATOM 1151 O O . VAL A 1 143 ? -0.068 -0.317 1.835 1.00 96.12 143 VAL A O 1
ATOM 1154 N N . ARG A 1 144 ? 1.703 0.566 0.761 1.00 95.31 144 ARG A N 1
ATOM 1155 C CA . ARG A 1 144 ? 2.287 1.246 1.931 1.00 95.31 144 ARG A CA 1
ATOM 1156 C C . ARG A 1 144 ? 1.298 2.196 2.609 1.00 95.31 144 ARG A C 1
ATOM 1158 O O . ARG A 1 144 ? 1.198 2.226 3.831 1.00 95.31 144 ARG A O 1
ATOM 1165 N N . LYS A 1 145 ? 0.534 2.975 1.841 1.00 93.38 145 LYS A N 1
ATOM 1166 C CA . LYS A 1 145 ? -0.498 3.874 2.388 1.00 93.38 145 LYS A CA 1
ATOM 1167 C C . LYS A 1 145 ? -1.662 3.122 3.022 1.00 93.38 145 LYS A C 1
ATOM 1169 O O . LYS A 1 145 ? -2.218 3.605 4.007 1.00 93.38 145 LYS A O 1
ATOM 1174 N N . GLY A 1 146 ? -2.032 1.965 2.473 1.00 92.75 146 GLY A N 1
ATOM 1175 C CA . GLY A 1 146 ? -3.048 1.100 3.071 1.00 92.75 146 GLY A CA 1
ATOM 1176 C C . GLY A 1 146 ? -2.610 0.538 4.420 1.00 92.75 146 GLY A C 1
ATOM 1177 O O . GLY A 1 146 ? -3.412 0.438 5.345 1.00 92.75 146 GLY A O 1
ATOM 1178 N N . THR A 1 147 ? -1.320 0.260 4.570 1.00 88.81 147 THR A N 1
ATOM 1179 C CA . THR A 1 147 ? -0.755 -0.400 5.753 1.00 88.81 147 THR A CA 1
ATOM 1180 C C . THR A 1 147 ? -0.172 0.563 6.782 1.00 88.81 147 THR A C 1
ATOM 1182 O O . THR A 1 147 ? 0.060 0.181 7.924 1.00 88.81 147 THR A O 1
ATOM 1185 N N . CYS A 1 148 ? 0.029 1.829 6.414 1.00 87.31 148 CYS A N 1
ATOM 1186 C CA . CYS A 1 148 ? 0.601 2.844 7.289 1.00 87.31 148 CYS A CA 1
ATOM 1187 C C . CYS A 1 148 ? -0.280 3.104 8.520 1.00 87.31 148 CYS A C 1
ATOM 1189 O O . CYS A 1 148 ? -1.446 3.473 8.385 1.00 87.31 148 CYS A O 1
ATOM 1191 N N . SER A 1 149 ? 0.295 2.994 9.718 1.00 84.38 149 SER A N 1
ATOM 1192 C CA . SER A 1 149 ? -0.369 3.281 10.999 1.00 84.38 149 SER A CA 1
ATOM 1193 C C . SER A 1 149 ? -0.424 4.775 11.351 1.00 84.38 149 SER A C 1
ATOM 1195 O O . SER A 1 149 ? -1.180 5.168 12.233 1.00 84.38 149 SER A O 1
ATOM 1197 N N . GLN A 1 150 ? 0.337 5.626 10.654 1.00 88.12 150 GLN A N 1
ATOM 1198 C CA . GLN A 1 150 ? 0.458 7.063 10.957 1.00 88.12 150 GLN A CA 1
ATOM 1199 C C . GLN A 1 150 ? -0.670 7.922 10.370 1.00 88.12 150 GLN A C 1
ATOM 1201 O O . GLN A 1 150 ? -0.783 9.109 10.675 1.00 88.12 150 GLN A O 1
ATOM 1206 N N . LEU A 1 151 ? -1.500 7.354 9.498 1.00 87.50 151 LEU A N 1
ATOM 1207 C CA . LEU A 1 151 ? -2.655 8.043 8.932 1.00 87.50 151 LEU A CA 1
ATOM 1208 C C . LEU A 1 151 ? -3.913 7.490 9.574 1.00 87.50 151 LEU A C 1
ATOM 1210 O O . LEU A 1 151 ? -4.173 6.298 9.447 1.00 87.50 151 LEU A O 1
ATOM 1214 N N . ALA A 1 152 ? -4.729 8.342 10.181 1.00 89.44 152 ALA A N 1
ATOM 1215 C CA . ALA A 1 152 ? -6.016 7.965 10.752 1.00 89.44 152 ALA A CA 1
ATOM 1216 C C . ALA A 1 152 ? -6.950 7.326 9.712 1.00 89.44 152 ALA A C 1
ATOM 1218 O O . ALA A 1 152 ? -7.558 6.282 9.961 1.00 89.44 152 ALA A O 1
ATOM 1219 N N . VAL A 1 153 ? -7.019 7.928 8.518 1.00 89.50 153 VAL A N 1
ATOM 1220 C CA . VAL A 1 153 ? -7.849 7.478 7.394 1.00 89.50 153 VAL A CA 1
ATOM 1221 C C . VAL A 1 153 ? -7.060 7.640 6.087 1.00 89.50 153 VAL A C 1
ATOM 1223 O O . VAL A 1 153 ? -6.672 8.762 5.754 1.00 89.50 153 VAL A O 1
ATOM 1226 N N . PRO A 1 154 ? -6.811 6.567 5.311 1.00 92.88 154 PRO A N 1
ATOM 1227 C CA . PRO A 1 154 ? -6.198 6.682 3.995 1.00 92.88 154 PRO A CA 1
ATOM 1228 C C . PRO A 1 154 ? -7.115 7.448 3.043 1.00 92.88 154 PRO A C 1
ATOM 1230 O O . PRO A 1 154 ? -8.331 7.250 3.034 1.00 92.88 154 PRO A O 1
ATOM 1233 N N . ARG A 1 155 ? -6.524 8.293 2.196 1.00 91.06 155 ARG A N 1
ATOM 1234 C CA . ARG A 1 155 ? -7.277 9.117 1.240 1.00 91.06 155 ARG A CA 1
ATOM 1235 C C . ARG A 1 155 ? -7.973 8.284 0.156 1.00 91.06 155 ARG A C 1
ATOM 1237 O O . ARG A 1 155 ? -9.113 8.579 -0.196 1.00 91.06 155 ARG A O 1
ATOM 1244 N N . SER A 1 156 ? -7.302 7.267 -0.387 1.00 95.62 156 SER A N 1
ATOM 1245 C CA . SER A 1 156 ? -7.859 6.431 -1.458 1.00 95.62 156 SER A CA 1
ATOM 1246 C C . SER A 1 156 ? -8.776 5.335 -0.907 1.00 95.62 156 SER A C 1
ATOM 1248 O O . SER A 1 156 ? -8.670 4.931 0.255 1.00 95.62 156 SER A O 1
ATOM 1250 N N . ILE A 1 157 ? -9.738 4.888 -1.717 1.00 96.81 157 ILE A N 1
ATOM 1251 C CA . ILE A 1 157 ? -10.662 3.807 -1.333 1.00 96.81 157 ILE A CA 1
ATOM 1252 C C . ILE A 1 157 ? -9.895 2.485 -1.288 1.00 96.81 157 ILE A C 1
ATOM 1254 O O . ILE A 1 157 ? -10.035 1.710 -0.351 1.00 96.81 157 ILE A O 1
ATOM 1258 N N . GLU A 1 158 ? -9.001 2.283 -2.242 1.00 97.56 158 GLU A N 1
ATOM 1259 C CA . GLU A 1 158 ? -8.135 1.123 -2.376 1.00 97.56 158 GLU A CA 1
ATOM 1260 C C . GLU A 1 158 ? -7.240 0.960 -1.143 1.00 97.56 158 GLU A C 1
ATOM 1262 O O . GLU A 1 158 ? -7.181 -0.119 -0.560 1.00 97.56 158 GLU A O 1
ATOM 1267 N N . ALA A 1 159 ? -6.617 2.044 -0.662 1.00 96.81 159 ALA A N 1
ATOM 1268 C CA . ALA A 1 159 ? -5.819 1.993 0.563 1.00 96.81 159 ALA A CA 1
ATOM 1269 C C . ALA A 1 159 ? -6.687 1.692 1.797 1.00 96.81 159 ALA A C 1
ATOM 1271 O O . ALA A 1 159 ? -6.243 0.984 2.698 1.00 96.81 159 ALA A O 1
ATOM 1272 N N . ARG A 1 160 ? -7.936 2.179 1.841 1.00 96.19 160 ARG A N 1
ATOM 1273 C CA . ARG A 1 160 ? -8.892 1.834 2.907 1.00 96.19 160 ARG A CA 1
ATOM 1274 C C . ARG A 1 160 ? -9.258 0.349 2.896 1.00 96.19 160 ARG A C 1
ATOM 1276 O O . ARG A 1 160 ? -9.268 -0.260 3.961 1.00 96.19 160 ARG A O 1
ATOM 1283 N N . VAL A 1 161 ? -9.501 -0.232 1.720 1.00 97.62 161 VAL A N 1
ATOM 1284 C CA . VAL A 1 161 ? -9.770 -1.671 1.556 1.00 97.62 161 VAL A CA 1
ATOM 1285 C C . VAL A 1 161 ? -8.568 -2.496 2.015 1.00 97.62 161 VAL A C 1
ATOM 1287 O O . VAL A 1 161 ? -8.728 -3.410 2.822 1.00 97.62 161 VAL A O 1
ATOM 1290 N N . LEU A 1 162 ? -7.356 -2.134 1.578 1.00 97.31 162 LEU A N 1
ATOM 1291 C CA . LEU A 1 162 ? -6.123 -2.809 1.996 1.00 97.31 162 LEU A CA 1
ATOM 1292 C C . LEU A 1 162 ? -5.908 -2.714 3.510 1.00 97.31 162 LEU A C 1
ATOM 1294 O O . LEU A 1 162 ? -5.548 -3.708 4.137 1.00 97.31 162 LEU A O 1
ATOM 1298 N N . ARG A 1 163 ? -6.200 -1.558 4.120 1.00 95.38 163 ARG A N 1
ATOM 1299 C CA . ARG A 1 163 ? -6.136 -1.396 5.576 1.00 95.38 163 ARG A CA 1
ATOM 1300 C C . ARG A 1 163 ? -7.108 -2.315 6.304 1.00 95.38 163 ARG A C 1
ATOM 1302 O O . ARG A 1 163 ? -6.733 -2.962 7.274 1.00 95.38 163 ARG A O 1
ATOM 1309 N N . GLN A 1 164 ? -8.362 -2.356 5.862 1.00 95.06 164 GLN A N 1
ATOM 1310 C CA . GLN A 1 164 ? -9.370 -3.221 6.472 1.00 95.06 164 GLN A CA 1
ATOM 1311 C C . GLN A 1 164 ? -8.971 -4.693 6.350 1.00 95.06 164 GLN A C 1
ATOM 1313 O O . GLN A 1 164 ? -9.095 -5.437 7.317 1.00 95.06 164 GLN A O 1
ATOM 1318 N N . ALA A 1 165 ? -8.443 -5.104 5.197 1.00 96.38 165 ALA A N 1
ATOM 1319 C CA . ALA A 1 165 ? -7.949 -6.461 4.996 1.00 96.38 165 ALA A CA 1
ATOM 1320 C C . ALA A 1 165 ? -6.770 -6.792 5.920 1.00 96.38 165 ALA A C 1
ATOM 1322 O O . ALA A 1 165 ? -6.767 -7.861 6.522 1.00 96.38 165 ALA A O 1
ATOM 1323 N N . ALA A 1 166 ? -5.829 -5.857 6.092 1.00 95.19 166 ALA A N 1
ATOM 1324 C CA . ALA A 1 166 ? -4.699 -6.002 7.008 1.00 95.19 166 ALA A CA 1
ATOM 1325 C C . ALA A 1 166 ? -5.149 -6.207 8.464 1.00 95.19 166 ALA A C 1
ATOM 1327 O O . ALA A 1 166 ? -4.560 -7.008 9.179 1.00 95.19 166 ALA A O 1
ATOM 1328 N N . LEU A 1 167 ? -6.215 -5.519 8.891 1.00 91.69 167 LEU A N 1
ATOM 1329 C CA . LEU A 1 167 ? -6.784 -5.670 10.235 1.00 91.69 167 LEU A CA 1
ATOM 1330 C C . LEU A 1 167 ? -7.529 -6.998 10.435 1.00 91.69 167 LEU A C 1
ATOM 1332 O O . LEU A 1 167 ? -7.611 -7.471 11.564 1.00 91.69 167 LEU A O 1
ATOM 1336 N N . VAL A 1 168 ? -8.093 -7.574 9.367 1.00 94.12 168 VAL A N 1
ATOM 1337 C CA . VAL A 1 168 ? -8.896 -8.809 9.426 1.00 94.12 168 VAL A CA 1
ATOM 1338 C C . VAL A 1 168 ? -8.046 -10.069 9.272 1.00 94.12 168 VAL A C 1
ATOM 1340 O O . VAL A 1 168 ? -8.292 -11.056 9.959 1.00 94.12 168 VAL A O 1
ATOM 1343 N N . ASP A 1 169 ? -7.100 -10.082 8.332 1.00 95.88 169 ASP A N 1
ATOM 1344 C CA . ASP A 1 169 ? -6.193 -11.210 8.101 1.00 95.88 169 ASP A CA 1
ATOM 1345 C C . ASP A 1 169 ? -4.936 -10.740 7.357 1.00 95.88 169 ASP A C 1
ATOM 1347 O O . ASP A 1 169 ? -4.871 -10.712 6.121 1.00 95.88 169 ASP A O 1
ATOM 1351 N N . ILE A 1 170 ? -3.923 -10.360 8.135 1.00 95.75 170 ILE A N 1
ATOM 1352 C CA . ILE A 1 170 ? -2.655 -9.863 7.605 1.00 95.75 170 ILE A CA 1
ATOM 1353 C C . ILE A 1 170 ? -1.891 -10.929 6.812 1.00 95.75 170 ILE A C 1
ATOM 1355 O O . ILE A 1 170 ? -1.236 -10.605 5.819 1.00 95.75 170 ILE A O 1
ATOM 1359 N N . ASP A 1 171 ? -2.009 -12.203 7.186 1.00 96.31 171 ASP A N 1
ATOM 1360 C CA . ASP A 1 171 ? -1.306 -13.303 6.530 1.00 96.31 171 ASP A CA 1
ATOM 1361 C C . ASP A 1 171 ? -1.865 -13.557 5.133 1.00 96.31 171 ASP A C 1
ATOM 1363 O O . ASP A 1 171 ? -1.108 -13.732 4.173 1.00 96.31 171 ASP A O 1
ATOM 1367 N N . LEU A 1 172 ? -3.192 -13.547 4.990 1.00 96.94 172 LEU A N 1
ATOM 1368 C CA . LEU A 1 172 ? -3.839 -13.672 3.690 1.00 96.94 172 LEU A CA 1
ATOM 1369 C C . LEU A 1 172 ? -3.525 -12.469 2.798 1.00 96.94 172 LEU A C 1
ATOM 1371 O O . LEU A 1 172 ? -3.211 -12.660 1.623 1.00 96.94 172 LEU A O 1
ATOM 1375 N N . LEU A 1 173 ? -3.543 -11.247 3.341 1.00 97.50 173 LEU A N 1
ATOM 1376 C CA . LEU A 1 173 ? -3.157 -10.059 2.577 1.00 97.50 173 LEU A CA 1
ATOM 1377 C C . LEU A 1 173 ? -1.697 -10.143 2.109 1.00 97.50 173 LEU A C 1
ATOM 1379 O O . LEU A 1 173 ? -1.419 -9.914 0.933 1.00 97.50 173 LEU A O 1
ATOM 1383 N N . THR A 1 174 ? -0.782 -10.539 2.996 1.00 96.88 174 THR A N 1
ATOM 1384 C CA . THR A 1 174 ? 0.643 -10.736 2.684 1.00 96.88 174 THR A CA 1
ATOM 1385 C C . THR A 1 174 ? 0.822 -11.782 1.584 1.00 96.88 174 THR A C 1
ATOM 1387 O O . THR A 1 174 ? 1.581 -11.556 0.644 1.00 96.88 174 THR A O 1
ATOM 1390 N N . LYS A 1 175 ? 0.077 -12.896 1.634 1.00 97.38 175 LYS A N 1
ATOM 1391 C CA . LYS A 1 175 ? 0.078 -13.916 0.572 1.00 97.38 175 LYS A CA 1
ATOM 1392 C C . LYS A 1 175 ? -0.430 -13.368 -0.757 1.00 97.38 175 LYS A C 1
ATOM 1394 O O . LYS A 1 175 ? 0.143 -13.699 -1.786 1.00 97.38 175 LYS A O 1
ATOM 1399 N N . ILE A 1 176 ? -1.480 -12.548 -0.769 1.00 97.81 176 ILE A N 1
ATOM 1400 C CA . ILE A 1 176 ? -1.996 -11.952 -2.012 1.00 97.81 176 ILE A CA 1
ATOM 1401 C C . ILE A 1 176 ? -0.972 -10.972 -2.599 1.00 97.81 176 ILE A C 1
ATOM 1403 O O . ILE A 1 176 ? -0.651 -11.058 -3.783 1.00 97.81 176 ILE A O 1
ATOM 1407 N N . VAL A 1 177 ? -0.415 -10.078 -1.782 1.00 97.06 177 VAL A N 1
ATOM 1408 C CA . VAL A 1 177 ? 0.573 -9.086 -2.234 1.00 97.06 177 VAL A CA 1
ATOM 1409 C C . VAL A 1 177 ? 1.870 -9.762 -2.699 1.00 97.06 177 VAL A C 1
ATOM 1411 O O . VAL A 1 177 ? 2.358 -9.458 -3.785 1.00 97.06 177 VAL A O 1
ATOM 1414 N N . GLY A 1 178 ? 2.409 -10.712 -1.935 1.00 95.50 178 GLY A N 1
ATOM 1415 C CA . GLY A 1 178 ? 3.627 -11.435 -2.309 1.00 95.50 178 GLY A CA 1
ATOM 1416 C C . GLY A 1 178 ? 3.408 -12.407 -3.472 1.00 95.50 178 GLY A C 1
ATOM 1417 O O . GLY A 1 178 ? 4.072 -12.334 -4.498 1.00 95.50 178 GLY A O 1
ATOM 1418 N N . ASN A 1 179 ? 2.433 -13.311 -3.378 1.00 95.69 179 ASN A N 1
ATOM 1419 C CA . ASN A 1 179 ? 2.322 -14.387 -4.367 1.00 95.69 179 ASN A CA 1
ATOM 1420 C C . ASN A 1 179 ? 1.655 -13.944 -5.669 1.00 95.69 179 ASN A C 1
ATOM 1422 O O . ASN A 1 179 ? 1.934 -14.537 -6.705 1.00 95.69 179 ASN A O 1
ATOM 1426 N N . GLN A 1 180 ? 0.752 -12.958 -5.633 1.00 96.88 180 GLN A N 1
ATOM 1427 C CA . GLN A 1 180 ? 0.056 -12.503 -6.840 1.00 96.88 180 GLN A CA 1
ATOM 1428 C C . GLN A 1 180 ? 0.727 -11.257 -7.401 1.00 96.88 180 GLN A C 1
ATOM 1430 O O . GLN A 1 180 ? 1.241 -11.286 -8.516 1.00 96.88 180 GLN A O 1
ATOM 1435 N N . LEU A 1 181 ? 0.776 -10.174 -6.622 1.00 97.62 181 LEU A N 1
ATOM 1436 C CA . LEU A 1 181 ? 1.236 -8.889 -7.141 1.00 97.62 181 LEU A CA 1
ATOM 1437 C C . LEU A 1 181 ? 2.744 -8.877 -7.434 1.00 97.62 181 LEU A C 1
ATOM 1439 O O . LEU A 1 181 ? 3.126 -8.513 -8.545 1.00 97.62 181 LEU A O 1
ATOM 1443 N N . GLN A 1 182 ? 3.598 -9.288 -6.488 1.00 97.38 182 GLN A N 1
ATOM 1444 C CA . GLN A 1 182 ? 5.051 -9.327 -6.719 1.00 97.38 182 GLN A CA 1
ATOM 1445 C C . GLN A 1 182 ? 5.383 -10.290 -7.865 1.00 97.38 182 GLN A C 1
ATOM 1447 O O . GLN A 1 182 ? 6.078 -9.898 -8.799 1.00 97.38 182 GLN A O 1
ATOM 1452 N N . ALA A 1 183 ? 4.832 -11.510 -7.863 1.00 97.12 183 ALA A N 1
ATOM 1453 C CA . ALA A 1 183 ? 5.053 -12.474 -8.946 1.00 97.12 183 ALA A CA 1
ATOM 1454 C C . ALA A 1 183 ? 4.643 -11.923 -10.324 1.00 97.12 183 ALA A C 1
ATOM 1456 O O . ALA A 1 183 ? 5.378 -12.088 -11.303 1.00 97.12 183 ALA A O 1
ATOM 1457 N N . HIS A 1 184 ? 3.510 -11.217 -10.404 1.00 98.25 184 HIS A N 1
ATOM 1458 C CA . HIS A 1 184 ? 3.050 -10.574 -11.636 1.00 98.25 184 HIS A CA 1
ATOM 1459 C C . HIS A 1 184 ? 4.002 -9.464 -12.087 1.00 98.25 184 HIS A C 1
ATOM 1461 O O . HIS A 1 184 ? 4.414 -9.445 -13.244 1.00 98.25 184 HIS A O 1
ATOM 1467 N N . VAL A 1 185 ? 4.436 -8.587 -11.176 1.00 97.75 185 VAL A N 1
ATOM 1468 C CA . VAL A 1 185 ? 5.430 -7.541 -11.477 1.00 97.75 185 VAL A CA 1
ATOM 1469 C C . VAL A 1 185 ? 6.731 -8.150 -12.005 1.00 97.75 185 VAL A C 1
ATOM 1471 O O . VAL A 1 185 ? 7.246 -7.697 -13.024 1.00 97.75 185 VAL A O 1
ATOM 1474 N N . MET A 1 186 ? 7.231 -9.218 -11.379 1.00 97.31 186 MET A N 1
ATOM 1475 C CA . MET A 1 186 ? 8.467 -9.878 -11.813 1.00 97.31 186 MET A CA 1
ATOM 1476 C C . MET A 1 186 ? 8.325 -10.587 -13.167 1.00 97.31 186 MET A C 1
ATOM 1478 O O . MET A 1 186 ? 9.287 -10.648 -13.934 1.00 97.31 186 MET A O 1
ATOM 1482 N N . THR A 1 187 ? 7.129 -11.093 -13.477 1.00 97.31 187 THR A N 1
ATOM 1483 C CA . THR A 1 187 ? 6.817 -11.726 -14.767 1.00 97.31 187 THR A CA 1
ATOM 1484 C C . THR A 1 187 ? 6.743 -10.689 -15.890 1.00 97.31 187 THR A C 1
ATOM 1486 O O . THR A 1 187 ? 7.306 -10.891 -16.965 1.00 97.31 187 THR A O 1
ATOM 1489 N N . PHE A 1 188 ? 6.105 -9.544 -15.634 1.00 96.56 188 PHE A N 1
ATOM 1490 C CA . PHE A 1 188 ? 5.911 -8.458 -16.599 1.00 96.56 188 PHE A CA 1
ATOM 1491 C C . PHE A 1 188 ? 7.013 -7.392 -16.520 1.00 96.56 188 PHE A C 1
ATOM 1493 O O . PHE A 1 188 ? 6.743 -6.197 -16.636 1.00 96.56 188 PHE A O 1
ATOM 1500 N N . LYS A 1 189 ? 8.275 -7.804 -16.350 1.00 94.88 189 LYS A N 1
ATOM 1501 C CA . LYS A 1 189 ? 9.418 -6.880 -16.379 1.00 94.88 189 LYS A CA 1
ATOM 1502 C C . LYS A 1 189 ? 9.874 -6.575 -17.818 1.00 94.88 189 LYS A C 1
ATOM 1504 O O . LYS A 1 189 ? 9.989 -7.492 -18.642 1.00 94.88 189 LYS A O 1
ATOM 1509 N N . PRO A 1 190 ? 10.140 -5.306 -18.178 1.00 95.38 190 PRO A N 1
ATOM 1510 C CA . PRO A 1 190 ? 10.762 -4.974 -19.457 1.00 95.38 190 PRO A CA 1
ATOM 1511 C C . PRO A 1 190 ? 12.162 -5.596 -19.596 1.00 95.38 190 PRO A C 1
ATOM 1513 O O . PRO A 1 190 ? 12.943 -5.620 -18.652 1.00 95.38 190 PRO A O 1
ATOM 1516 N N . LYS A 1 191 ? 12.538 -6.041 -20.804 1.00 93.44 191 LYS A N 1
ATOM 1517 C CA . LYS A 1 191 ? 13.887 -6.601 -21.063 1.00 93.44 191 LYS A CA 1
ATOM 1518 C C . LYS A 1 191 ? 15.025 -5.597 -20.839 1.00 93.44 191 LYS A C 1
ATOM 1520 O O . LYS A 1 191 ? 16.161 -6.005 -20.651 1.00 93.44 191 LYS A O 1
ATOM 1525 N N . ALA A 1 192 ? 14.719 -4.303 -20.922 1.00 91.69 192 ALA A N 1
ATOM 1526 C CA . ALA A 1 192 ? 15.678 -3.221 -20.723 1.00 91.69 192 ALA A CA 1
ATOM 1527 C C . ALA A 1 192 ? 15.938 -2.908 -19.238 1.00 91.69 192 ALA A C 1
ATOM 1529 O O . ALA A 1 192 ? 16.807 -2.093 -18.947 1.00 91.69 192 ALA A O 1
ATOM 1530 N N . THR A 1 193 ? 15.191 -3.522 -18.314 1.00 92.69 193 THR A N 1
ATOM 1531 C CA . THR A 1 193 ? 15.382 -3.327 -16.875 1.00 92.69 193 THR A CA 1
ATOM 1532 C C . THR A 1 193 ? 16.726 -3.902 -16.448 1.00 92.69 193 THR A C 1
ATOM 1534 O O . THR A 1 193 ? 17.049 -5.056 -16.734 1.00 92.69 193 THR A O 1
ATOM 1537 N N . THR A 1 194 ? 17.522 -3.083 -15.770 1.00 94.06 194 THR A N 1
ATOM 1538 C CA . THR A 1 194 ? 18.832 -3.494 -15.263 1.00 94.06 194 THR A CA 1
ATOM 1539 C C . THR A 1 194 ? 18.679 -4.445 -14.073 1.00 94.06 194 THR A C 1
ATOM 1541 O O . THR A 1 194 ? 17.705 -4.369 -13.324 1.00 94.06 194 THR A O 1
ATOM 1544 N N . ALA A 1 195 ? 19.668 -5.315 -13.843 1.00 95.62 195 ALA A N 1
ATOM 1545 C CA . ALA A 1 195 ? 19.664 -6.209 -12.679 1.00 95.62 195 ALA A CA 1
ATOM 1546 C C . ALA A 1 195 ? 19.587 -5.439 -11.343 1.00 95.62 195 ALA A C 1
ATOM 1548 O O . ALA A 1 195 ? 18.962 -5.904 -10.396 1.00 95.62 195 ALA A O 1
ATOM 1549 N N . SER A 1 196 ? 20.171 -4.236 -11.291 1.00 96.12 196 SER A N 1
ATOM 1550 C CA . SER A 1 196 ? 20.108 -3.344 -10.126 1.00 96.12 196 SER A CA 1
ATOM 1551 C C . SER A 1 196 ? 18.686 -2.835 -9.854 1.00 96.12 196 SER A C 1
ATOM 1553 O O . SER A 1 196 ? 18.228 -2.849 -8.715 1.00 96.12 196 SER A O 1
ATOM 1555 N N . GLU A 1 197 ? 17.950 -2.432 -10.896 1.00 95.06 197 GLU A N 1
ATOM 1556 C CA . GLU A 1 197 ? 16.550 -2.005 -10.759 1.00 95.06 197 GLU A CA 1
ATOM 1557 C C . GLU A 1 197 ? 15.644 -3.163 -10.338 1.00 95.06 197 GLU A C 1
ATOM 1559 O O . GLU A 1 197 ? 14.763 -2.983 -9.498 1.00 95.06 197 GLU A O 1
ATOM 1564 N N . GLU A 1 198 ? 15.877 -4.354 -10.895 1.00 95.19 198 GLU A N 1
ATOM 1565 C CA . GLU A 1 198 ? 15.151 -5.563 -10.515 1.00 95.19 198 GLU A CA 1
ATOM 1566 C C . GLU A 1 198 ? 15.336 -5.883 -9.027 1.00 95.19 198 GLU A C 1
ATOM 1568 O O . GLU A 1 198 ? 14.354 -6.092 -8.313 1.00 95.19 198 GLU A O 1
ATOM 1573 N N . GLU A 1 199 ? 16.581 -5.882 -8.554 1.00 96.69 199 GLU A N 1
ATOM 1574 C CA . GLU A 1 199 ? 16.898 -6.132 -7.148 1.00 96.69 199 GLU A CA 1
ATOM 1575 C C . GLU A 1 199 ? 16.315 -5.043 -6.238 1.00 96.69 199 GLU A C 1
ATOM 1577 O O . GLU A 1 199 ? 15.747 -5.337 -5.187 1.00 96.69 199 GLU A O 1
ATOM 1582 N N . GLY A 1 200 ? 16.357 -3.782 -6.679 1.00 97.25 200 GLY A N 1
ATOM 1583 C CA . GLY A 1 200 ? 15.729 -2.669 -5.974 1.00 97.25 200 GLY A CA 1
ATOM 1584 C C . GLY A 1 200 ? 14.216 -2.839 -5.812 1.00 97.25 200 GLY A C 1
ATOM 1585 O O . GLY A 1 200 ? 13.676 -2.524 -4.752 1.00 97.25 200 GLY A O 1
ATOM 1586 N N . ILE A 1 201 ? 13.519 -3.361 -6.826 1.00 96.75 201 ILE A N 1
ATOM 1587 C CA . ILE A 1 201 ? 12.079 -3.646 -6.739 1.00 96.75 201 ILE A CA 1
ATOM 1588 C C . ILE A 1 201 ? 11.807 -4.817 -5.801 1.00 96.75 201 ILE A C 1
ATOM 1590 O O . ILE A 1 201 ? 10.918 -4.701 -4.958 1.00 96.75 201 ILE A O 1
ATOM 1594 N N . LYS A 1 202 ? 12.568 -5.915 -5.907 1.00 96.88 202 LYS A N 1
ATOM 1595 C CA . LYS A 1 202 ? 12.425 -7.062 -4.994 1.00 96.88 202 LYS A CA 1
ATOM 1596 C C . LYS A 1 202 ? 12.578 -6.623 -3.547 1.00 96.88 202 LYS A C 1
ATOM 1598 O O . LYS A 1 202 ? 11.666 -6.837 -2.758 1.00 96.88 202 LYS A O 1
ATOM 1603 N N . LYS A 1 203 ? 13.647 -5.881 -3.250 1.00 97.38 203 LYS A N 1
ATOM 1604 C CA . LYS A 1 203 ? 13.888 -5.331 -1.919 1.00 97.38 203 LYS A CA 1
ATOM 1605 C C . LYS A 1 203 ? 12.729 -4.460 -1.435 1.00 97.38 203 LYS A C 1
ATOM 1607 O O . LYS A 1 203 ? 12.281 -4.621 -0.309 1.00 97.38 203 LYS A O 1
ATOM 1612 N N . LYS A 1 204 ? 12.190 -3.573 -2.281 1.00 97.06 204 LYS A N 1
ATOM 1613 C CA . LYS A 1 204 ? 11.025 -2.749 -1.911 1.00 97.06 204 LYS A CA 1
ATOM 1614 C C . LYS A 1 204 ? 9.786 -3.589 -1.580 1.00 97.06 204 LYS A C 1
ATOM 1616 O O . LYS A 1 204 ? 9.022 -3.193 -0.701 1.00 97.06 204 LYS A O 1
ATOM 1621 N N . PHE A 1 205 ? 9.557 -4.698 -2.288 1.00 97.50 205 PHE A N 1
ATOM 1622 C CA . PHE A 1 205 ? 8.489 -5.641 -1.950 1.00 97.50 205 PHE A CA 1
ATOM 1623 C C . PHE A 1 205 ? 8.773 -6.344 -0.626 1.00 97.50 205 PHE A C 1
ATOM 1625 O O . PHE A 1 205 ? 7.888 -6.382 0.220 1.00 97.50 205 PHE A O 1
ATOM 1632 N N . ASP A 1 206 ? 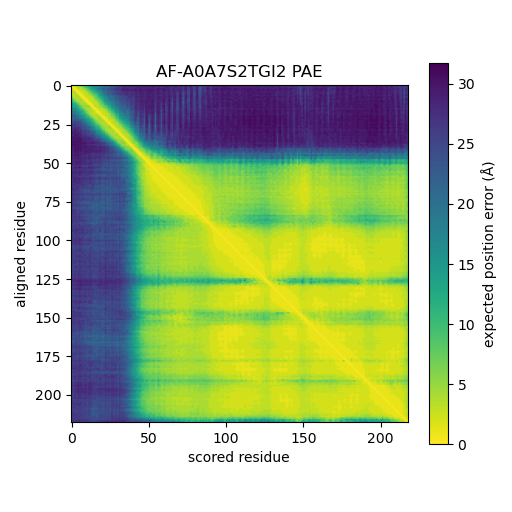9.990 -6.838 -0.420 1.00 96.81 206 ASP A N 1
ATOM 1633 C CA . ASP A 1 206 ? 10.370 -7.535 0.809 1.00 96.81 206 ASP A CA 1
ATOM 1634 C C . ASP A 1 206 ? 10.239 -6.615 2.032 1.00 96.81 206 ASP A C 1
ATOM 1636 O O . ASP A 1 206 ? 9.576 -6.979 3.002 1.00 96.81 206 ASP A O 1
ATOM 1640 N N . ASP A 1 207 ? 10.747 -5.382 1.945 1.00 96.25 207 ASP A N 1
ATOM 1641 C CA . ASP A 1 207 ? 10.597 -4.346 2.975 1.00 96.25 207 ASP A CA 1
ATOM 1642 C C . ASP A 1 207 ? 9.111 -4.069 3.271 1.00 96.25 207 ASP A C 1
ATOM 1644 O O . ASP A 1 207 ? 8.702 -3.900 4.420 1.00 96.25 207 ASP A O 1
ATOM 1648 N N . LEU A 1 208 ? 8.270 -4.052 2.232 1.00 96.06 208 LEU A N 1
ATOM 1649 C CA . LEU A 1 208 ? 6.832 -3.841 2.370 1.00 96.06 208 LEU A CA 1
ATOM 1650 C C . LEU A 1 208 ? 6.117 -5.042 3.011 1.00 96.06 208 LEU A C 1
ATOM 1652 O O . LEU A 1 208 ? 5.207 -4.848 3.817 1.00 96.06 208 LEU A O 1
ATOM 1656 N N . LEU A 1 209 ? 6.521 -6.271 2.689 1.00 95.50 209 LEU A N 1
ATOM 1657 C CA . LEU A 1 209 ? 5.986 -7.492 3.297 1.00 95.50 209 LEU A CA 1
ATOM 1658 C C . LEU A 1 209 ? 6.416 -7.625 4.764 1.00 95.50 209 LEU A C 1
ATOM 1660 O O . LEU A 1 209 ? 5.640 -8.119 5.581 1.00 95.50 209 LEU A O 1
ATOM 1664 N N . VAL A 1 210 ? 7.618 -7.160 5.114 1.00 95.25 210 VAL A N 1
ATOM 1665 C CA . VAL A 1 210 ? 8.065 -7.042 6.509 1.00 95.25 210 VAL A CA 1
ATOM 1666 C C . VAL A 1 210 ? 7.211 -6.011 7.244 1.00 95.25 210 VAL A C 1
ATOM 1668 O O . VAL A 1 210 ? 6.606 -6.349 8.258 1.00 95.25 210 VAL A O 1
ATOM 1671 N N . ALA A 1 211 ? 7.050 -4.807 6.687 1.00 92.75 211 ALA A N 1
ATOM 1672 C CA . ALA A 1 211 ? 6.234 -3.754 7.297 1.00 92.75 211 ALA A CA 1
ATOM 1673 C C . ALA A 1 211 ? 4.758 -4.159 7.479 1.00 92.75 211 ALA A C 1
ATOM 1675 O O . ALA A 1 211 ? 4.117 -3.760 8.448 1.00 92.75 211 ALA A O 1
ATOM 1676 N N . LEU A 1 212 ? 4.207 -4.972 6.570 1.00 93.25 212 LEU A N 1
ATOM 1677 C CA . LEU A 1 212 ? 2.874 -5.567 6.710 1.00 93.25 212 LEU A CA 1
ATOM 1678 C C . LEU A 1 212 ? 2.768 -6.43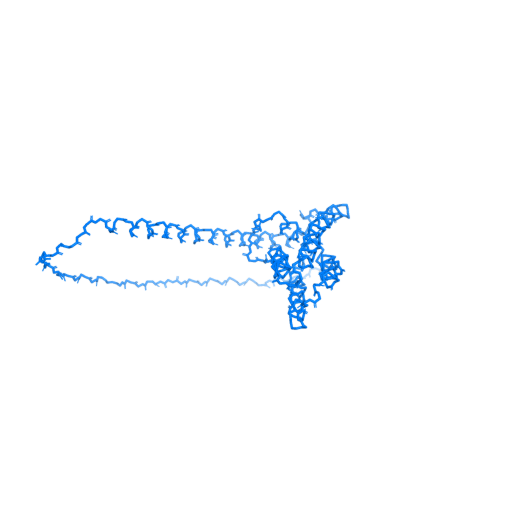3 7.973 1.00 93.25 212 LEU A C 1
ATOM 1680 O O . LEU A 1 212 ? 1.799 -6.311 8.716 1.00 93.25 212 LEU A O 1
ATOM 1684 N N . LYS A 1 213 ? 3.767 -7.278 8.240 1.00 92.44 213 LYS A N 1
ATOM 1685 C CA . LYS A 1 213 ? 3.778 -8.186 9.398 1.00 92.44 213 LYS A CA 1
ATOM 1686 C C . LYS A 1 213 ? 3.983 -7.472 10.733 1.00 92.44 213 LYS A C 1
ATOM 1688 O O . LYS A 1 213 ? 3.620 -8.019 11.768 1.00 92.44 213 LYS A O 1
ATOM 1693 N N . GLU A 1 214 ? 4.547 -6.268 10.720 1.00 91.62 214 GLU A N 1
ATOM 1694 C CA . GLU A 1 214 ? 4.713 -5.440 11.920 1.00 91.62 214 GLU A CA 1
ATOM 1695 C C . GLU A 1 214 ? 3.409 -4.770 12.374 1.00 91.62 214 GLU A C 1
ATOM 1697 O O . GLU A 1 214 ? 3.341 -4.232 13.481 1.00 91.62 214 GLU A O 1
ATOM 1702 N N . ILE A 1 215 ? 2.353 -4.801 11.551 1.00 87.25 215 ILE A N 1
ATOM 1703 C CA . ILE A 1 215 ? 1.043 -4.296 11.959 1.00 87.25 215 ILE A CA 1
ATOM 1704 C C . ILE A 1 215 ? 0.519 -5.204 13.077 1.00 87.25 215 ILE A C 1
ATOM 1706 O O . ILE A 1 215 ? 0.329 -6.398 12.846 1.00 87.25 215 ILE A O 1
ATOM 1710 N N . PRO A 1 216 ? 0.248 -4.669 14.281 1.00 78.31 216 PRO A N 1
ATOM 1711 C CA . PRO A 1 216 ? -0.202 -5.484 15.397 1.00 78.31 216 PRO A CA 1
ATOM 1712 C C . PRO A 1 216 ? -1.556 -6.112 15.056 1.00 78.31 216 PRO A C 1
ATOM 1714 O O . PRO A 1 216 ? -2.561 -5.393 14.987 1.00 78.31 216 PRO A O 1
ATOM 1717 N N . SER A 1 217 ? -1.573 -7.434 14.854 1.00 71.38 217 SER A N 1
ATOM 1718 C CA . SER A 1 217 ? -2.809 -8.197 14.696 1.00 71.38 217 SER A CA 1
ATOM 1719 C C . SER A 1 217 ? -3.639 -8.047 15.968 1.00 71.38 217 SER A C 1
ATOM 1721 O O . SER A 1 217 ? -3.104 -8.133 17.076 1.00 71.38 217 SER A O 1
ATOM 1723 N N . SER A 1 218 ? -4.920 -7.731 15.786 1.00 59.25 218 SER A N 1
ATOM 1724 C CA . SER A 1 218 ? -5.886 -7.586 16.881 1.00 59.25 218 SER A CA 1
ATOM 1725 C C . SER A 1 218 ? -6.209 -8.940 17.491 1.00 59.25 218 SER A C 1
ATOM 1727 O O . SER A 1 218 ? -6.224 -9.920 16.714 1.00 59.25 218 SER A O 1
#

Solvent-accessible surface area (backbone atoms only — not comparable to full-atom values): 13331 Å² total; per-residue (Å²): 135,83,91,84,92,84,85,88,82,90,81,90,81,90,80,89,86,81,83,89,83,88,83,80,89,82,88,81,85,89,80,92,76,93,78,92,79,91,78,79,95,84,69,69,70,68,59,54,56,56,50,50,56,50,53,52,51,52,52,52,49,52,52,53,52,51,53,38,51,54,47,43,53,51,51,51,53,49,50,51,56,43,69,77,40,58,87,78,55,81,79,84,45,73,66,59,52,50,55,55,51,50,52,46,50,51,51,51,48,52,51,52,49,52,44,51,51,29,29,51,53,18,59,75,52,73,48,74,49,65,56,38,58,55,50,53,52,51,50,53,50,42,52,48,50,14,65,43,85,88,50,68,68,51,90,48,69,61,21,42,51,46,29,52,40,44,65,75,40,43,66,62,46,47,47,47,48,51,65,47,51,48,48,47,53,68,69,51,55,58,89,71,63,48,74,67,58,52,51,52,50,52,49,54,50,51,55,48,53,51,56,52,69,66,53,81,77,121

Nearest PDB structures (foldseek):
  5nnv-assembly1_A  TM=2.291E-01  e=5.973E+00  Bacillus subtilis subsp. subtilis str. 168

Foldseek 3Di:
DDDDDDDDDDDDDDDDDDDDDDDDDDDDDDDDDDDDDDDDDDPPPVVVVVVVVVVVVVVVVVVVLVVQVVLLVVVVVVVVVCVVPVVPDDDCDPVNLVVLVVLLCVLLVVLLVLLLVQLVVCVVVVNPDPSNVVSLVVVLVLLCLLLDSSGSDRPDPNSVSSVVNLQVDLPVSLCCCVVPNVVSNLVSDHPNDDPVNVVVSVVSNVVSSVSSVPRDHD

Mean predicted aligned error: 11.76 Å

pLDDT: mean 85.35, std 17.52, range [40.44, 98.44]

Secondary structure (DSSP, 8-state):
----------------------------------------TTSSHHHHHHHHHHHHHHHHHHHHHHHHHHHHHHHHHHHHHHHH-GGGSPP--HHHHHHHHHHHHHHHHHHHHHHHHHHHHHHHTTT---HHHHHHHHHHHHHHHHH-TT-SS-SSHHHHHHHHHHHH-HHHHHHHIIIIIIHHHHHT--TT--HHHHHHHHHHHHHHHHHHHTS---

Organism: NCBI:txid641309

Sequence (218 aa):
AKRREREKEEKEGSSKKKDEEEGKDKESKDKDGDDKNNPSSDQKENANEHDEARTHRLKNWSRLSQLNQELLQLQSKMKMMVNSSPQSIEEVTCQKKRRLFSLVHEVIGNAMGNVSQAWLDARMTKGKSKIWLVVVDGILELVRKGTCSQLAVPRSIEARVLRQAALVDIDLLTKIVGNQLQAHVMTFKPKATTASEEEGIKKKFDDLLVALKEIPSS

Radius of gyration: 28.93 Å; Cα contacts (8 Å, |Δi|>4): 116; chains: 1; bounding box: 39×84×88 Å